Protein AF-0000000074210224 (afdb_homodimer)

Sequence (306 aa):
MTVRSVVVGVDHKNPELARRAASLVQSLGGSLIELVCVWVDEAAVSDSRGFTVS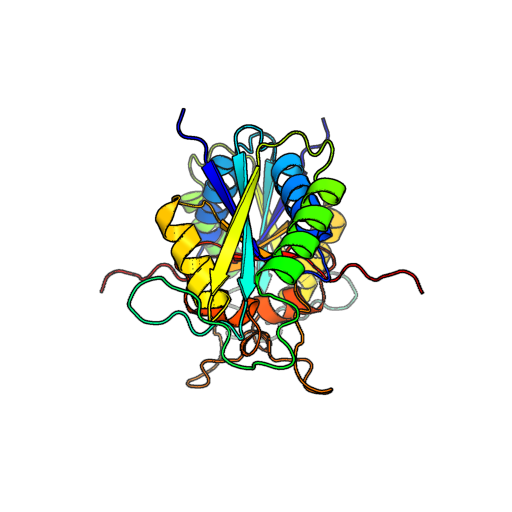VDPDIAVSSDAYGADVLAGLNRAMADVGLPWCARRGAGDPAAELGRVADEVGAAMIVVGAHRSGLRGWTTNLVSGTVAGRLIHNQSRPVVVLPETTSAPMTVRSVVVGVDHKNPELARRAASLVQSLGGSLIELVCVWVDEAAVSDSRGFTVSVDPDIAVSSDAYGADVLAGLNRAMADVGLPWCARRGAGDPAAELGRVADEVGAAMIVVGAHRSGLRGWTTNLVSGTVAGRLIHNQSRPVVVLPETTSAP

Solvent-accessible surface area (backbone atoms only — not comparable to full-atom values): 16763 Å² total; per-residue (Å²): 127,86,66,36,25,35,29,28,58,37,51,76,88,38,31,55,50,56,37,52,52,50,50,51,43,42,70,45,50,25,73,63,43,33,38,40,35,35,32,51,40,58,70,19,48,50,46,95,84,74,52,65,52,70,69,62,72,84,72,45,69,39,78,59,54,55,46,49,51,33,50,52,41,35,56,62,46,47,58,81,69,82,53,57,67,51,78,43,82,40,48,28,55,54,44,60,40,53,50,50,53,28,62,74,63,58,32,68,31,39,36,32,57,60,62,75,59,80,78,86,88,72,82,87,52,47,39,26,82,26,56,56,27,43,34,54,73,69,38,87,44,34,31,32,35,33,37,70,78,77,71,74,128,128,86,66,36,26,36,29,28,58,37,48,76,87,38,31,57,49,55,37,52,52,50,50,53,43,42,68,46,47,26,73,65,41,33,38,40,34,34,32,50,40,58,72,18,48,52,46,94,83,74,54,65,52,70,69,61,73,84,71,45,70,38,77,59,53,55,47,49,52,33,49,51,42,36,54,59,44,47,60,81,68,83,53,56,66,51,80,43,82,40,48,26,54,53,41,61,39,53,50,50,52,28,61,74,63,57,31,69,31,39,37,33,55,62,63,76,58,80,76,86,90,75,84,85,52,48,38,26,84,26,55,56,26,44,35,54,73,69,37,88,44,33,32,31,35,32,38,69,76,77,69,75,130

pLDDT: mean 78.11, std 21.35, range [31.64, 97.94]

Organism: NCBI:txid88382

Structure (mmCIF, N/CA/C/O backbone):
data_AF-0000000074210224-model_v1
#
loop_
_entity.id
_entity.type
_entity.pdbx_description
1 polymer 'Nucleotide-binding universal stress UspA family protein'
#
loop_
_atom_site.group_PDB
_atom_site.id
_atom_site.type_symbol
_atom_site.label_atom_id
_atom_site.label_alt_id
_atom_site.label_comp_id
_atom_site.label_asym_id
_atom_site.label_entity_id
_atom_site.label_seq_id
_atom_site.pdbx_PDB_ins_code
_atom_site.Cartn_x
_atom_site.Cartn_y
_atom_site.Cartn_z
_atom_site.occupancy
_atom_site.B_iso_or_equiv
_atom_site.auth_seq_id
_atom_site.auth_comp_id
_atom_site.auth_asym_id
_atom_site.auth_atom_id
_atom_site.pdbx_PDB_model_num
ATOM 1 N N . MET A 1 1 ? -5.926 -18.328 16.141 1 46.06 1 MET A N 1
ATOM 2 C CA . MET A 1 1 ? -5.727 -16.938 15.766 1 46.06 1 MET A CA 1
ATOM 3 C C . MET A 1 1 ? -5.727 -16.766 14.25 1 46.06 1 MET A C 1
ATOM 5 O O . MET A 1 1 ? -5.168 -17.594 13.531 1 46.06 1 MET A O 1
ATOM 9 N N . THR A 1 2 ? -6.777 -16.188 13.75 1 59.16 2 THR A N 1
ATOM 10 C CA . THR A 1 2 ? -6.945 -16.203 12.297 1 59.16 2 THR A CA 1
ATOM 11 C C . THR A 1 2 ? -5.785 -15.492 11.609 1 59.16 2 THR A C 1
ATOM 13 O O . THR A 1 2 ? -5.43 -14.375 11.977 1 59.16 2 THR A O 1
ATOM 16 N N . VAL A 1 3 ? -4.895 -16.266 10.961 1 70.62 3 VAL A N 1
ATOM 17 C CA . VAL A 1 3 ? -3.756 -15.734 10.219 1 70.62 3 VAL A CA 1
ATOM 18 C C . VAL A 1 3 ? -4.246 -14.758 9.156 1 70.62 3 VAL A C 1
ATOM 20 O O . VAL A 1 3 ? -5.191 -15.047 8.422 1 70.62 3 VAL A O 1
ATOM 23 N N . ARG A 1 4 ? -3.725 -13.547 9.258 1 90.31 4 ARG A N 1
ATOM 24 C CA . ARG A 1 4 ? -4.035 -12.562 8.227 1 90.31 4 ARG A CA 1
ATOM 25 C C . ARG A 1 4 ? -3.217 -12.805 6.965 1 90.31 4 ARG A C 1
ATOM 27 O O . ARG A 1 4 ? -2.102 -13.328 7.035 1 90.31 4 ARG A O 1
ATOM 34 N N . SER A 1 5 ? -3.863 -12.578 5.863 1 96.5 5 SER A N 1
ATOM 35 C CA . SER A 1 5 ? -3.195 -12.859 4.598 1 96.5 5 SER A CA 1
ATOM 36 C C . SER A 1 5 ? -2.881 -11.578 3.84 1 96.5 5 SER A C 1
ATOM 38 O O . SER A 1 5 ? -3.602 -10.586 3.963 1 96.5 5 SER A O 1
ATOM 40 N N . VAL A 1 6 ? -1.827 -11.648 3.133 1 97.75 6 VAL A N 1
ATOM 41 C CA . VAL A 1 6 ? -1.435 -10.625 2.168 1 97.75 6 VAL A CA 1
ATOM 42 C C . VAL A 1 6 ? -1.285 -11.25 0.784 1 97.75 6 VAL A C 1
ATOM 44 O O . VAL A 1 6 ? -0.585 -12.258 0.622 1 97.75 6 VAL A O 1
ATOM 47 N N . VAL A 1 7 ? -1.977 -10.688 -0.186 1 97.88 7 VAL A N 1
ATOM 48 C CA . VAL A 1 7 ? -1.872 -11.195 -1.551 1 97.88 7 VAL A CA 1
ATOM 49 C C . VAL A 1 7 ? -0.799 -10.414 -2.309 1 97.88 7 VAL A C 1
ATOM 51 O O . VAL A 1 7 ? -0.777 -9.18 -2.277 1 97.88 7 VAL A O 1
ATOM 54 N N . VAL A 1 8 ? 0.077 -11.148 -2.99 1 97.56 8 VAL A N 1
ATOM 55 C CA . VAL A 1 8 ? 1.176 -10.547 -3.738 1 97.56 8 VAL A CA 1
ATOM 56 C C . VAL A 1 8 ? 1.109 -10.984 -5.199 1 97.56 8 VAL A C 1
ATOM 58 O O . VAL A 1 8 ? 1.115 -12.188 -5.492 1 97.56 8 VAL A O 1
ATOM 61 N N . GLY A 1 9 ? 0.966 -9.977 -6.086 1 95.31 9 GLY A N 1
ATOM 62 C CA . GLY A 1 9 ? 1.101 -10.273 -7.504 1 95.31 9 GLY A CA 1
ATOM 63 C C . GLY A 1 9 ? 2.539 -10.492 -7.934 1 95.31 9 GLY A C 1
ATOM 64 O O . GLY A 1 9 ? 3.371 -9.586 -7.805 1 95.31 9 GLY A O 1
ATOM 65 N N . VAL A 1 10 ? 2.801 -11.688 -8.477 1 92 10 VAL A N 1
ATOM 66 C CA . VAL A 1 10 ? 4.164 -11.992 -8.906 1 92 10 VAL A CA 1
ATOM 67 C C . VAL A 1 10 ? 4.16 -12.453 -10.359 1 92 10 VAL A C 1
ATOM 69 O O . VAL A 1 10 ? 3.117 -12.828 -10.898 1 92 10 VAL A O 1
ATOM 72 N N . ASP A 1 11 ? 5.301 -12.195 -11.047 1 77.44 11 ASP A N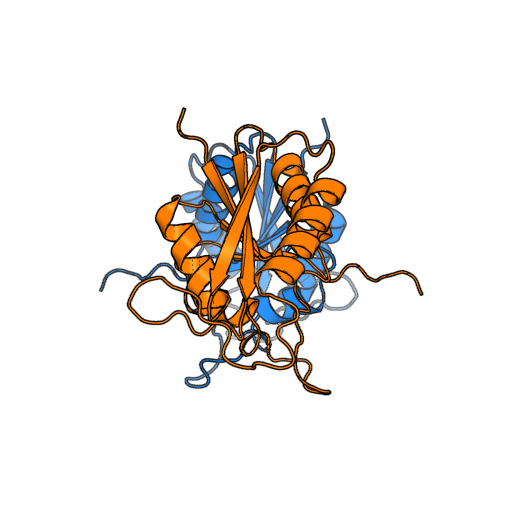 1
ATOM 73 C CA . ASP A 1 11 ? 5.496 -12.742 -12.383 1 77.44 11 ASP A CA 1
ATOM 74 C C . ASP A 1 11 ? 6.844 -13.453 -12.5 1 77.44 11 ASP A C 1
ATOM 76 O O . ASP A 1 11 ? 7.566 -13.578 -11.508 1 77.44 11 ASP A O 1
ATOM 80 N N . HIS A 1 12 ? 7.055 -14.102 -13.617 1 74 12 HIS A N 1
ATOM 81 C CA . HIS A 1 12 ? 8.273 -14.875 -13.82 1 74 12 HIS A CA 1
ATOM 82 C C . HIS A 1 12 ? 9.508 -13.984 -13.773 1 74 12 HIS A C 1
ATOM 84 O O . HIS A 1 12 ? 10.602 -14.453 -13.445 1 74 12 HIS A O 1
ATOM 90 N N . LYS A 1 13 ? 9.266 -12.742 -14.023 1 74.88 13 LYS A N 1
ATOM 91 C CA . LYS A 1 13 ? 10.422 -11.859 -14.156 1 74.88 13 LYS A CA 1
ATOM 92 C C . LYS A 1 13 ? 10.812 -11.258 -12.812 1 74.88 13 LYS A C 1
ATOM 94 O O . LYS A 1 13 ? 11.945 -10.82 -12.625 1 74.88 13 LYS A O 1
ATOM 99 N N . ASN A 1 14 ? 9.914 -11.359 -11.852 1 78.88 14 ASN A N 1
ATOM 100 C CA . ASN A 1 14 ? 10.195 -10.641 -10.617 1 78.88 14 ASN A CA 1
ATOM 101 C C . ASN A 1 14 ? 9.773 -11.445 -9.391 1 78.88 14 ASN A C 1
ATOM 103 O O . ASN A 1 14 ? 8.984 -10.969 -8.57 1 78.88 14 ASN A O 1
ATOM 107 N N . PRO A 1 15 ? 10.406 -12.562 -9.242 1 80.62 15 PRO A N 1
ATOM 108 C CA . PRO A 1 15 ? 10.062 -13.344 -8.047 1 80.62 15 PRO A CA 1
ATOM 109 C C . PRO A 1 15 ? 10.453 -12.625 -6.758 1 80.62 15 PRO A C 1
ATOM 111 O O . PRO A 1 15 ? 9.906 -12.938 -5.691 1 80.62 15 PRO A O 1
ATOM 114 N N . GLU A 1 16 ? 11.336 -11.648 -6.84 1 89.75 16 GLU A N 1
ATOM 115 C CA . GLU A 1 16 ? 11.82 -10.938 -5.664 1 89.75 16 GLU A CA 1
ATOM 116 C C . GLU A 1 16 ? 10.734 -10.039 -5.074 1 89.75 16 GLU A C 1
ATOM 118 O O . GLU A 1 16 ? 10.852 -9.594 -3.932 1 89.75 16 GLU A O 1
ATOM 123 N N . LEU A 1 17 ? 9.703 -9.812 -5.816 1 91.69 17 LEU A N 1
ATOM 124 C CA . LEU A 1 17 ? 8.609 -8.992 -5.32 1 91.69 17 LEU A CA 1
ATOM 125 C C . LEU A 1 17 ? 7.984 -9.617 -4.074 1 91.69 17 LEU A C 1
ATOM 127 O O . LEU A 1 17 ? 7.605 -8.906 -3.143 1 91.69 17 LEU A O 1
ATOM 131 N N . ALA A 1 18 ? 7.875 -10.891 -4.07 1 95.31 18 ALA A N 1
ATOM 132 C CA . ALA A 1 18 ? 7.332 -11.594 -2.91 1 95.31 18 ALA A CA 1
ATOM 133 C C . ALA A 1 18 ? 8.203 -11.367 -1.677 1 95.31 18 ALA A C 1
ATOM 135 O O . ALA A 1 18 ? 7.688 -11.141 -0.581 1 95.31 18 ALA A O 1
ATOM 136 N N . ARG A 1 19 ? 9.492 -11.453 -1.883 1 95.62 19 ARG A N 1
ATOM 137 C CA . ARG A 1 19 ? 10.406 -11.227 -0.769 1 95.62 19 ARG A CA 1
ATOM 138 C C . ARG A 1 19 ? 10.297 -9.797 -0.253 1 95.62 19 ARG A C 1
ATOM 140 O O . ARG A 1 19 ? 10.312 -9.562 0.958 1 95.62 19 ARG A O 1
ATOM 147 N N . ARG A 1 20 ? 10.266 -8.867 -1.144 1 95.44 20 ARG A N 1
ATOM 148 C CA . ARG A 1 20 ? 10.125 -7.465 -0.753 1 95.44 20 ARG A CA 1
ATOM 149 C C . ARG A 1 20 ? 8.82 -7.234 -0.001 1 95.44 20 ARG A C 1
ATOM 151 O O . ARG A 1 20 ? 8.773 -6.453 0.952 1 95.44 20 ARG A O 1
ATOM 158 N N . ALA A 1 21 ? 7.754 -7.867 -0.485 1 96.69 21 ALA A N 1
ATOM 159 C CA . ALA A 1 21 ? 6.484 -7.789 0.232 1 96.69 21 ALA A CA 1
ATOM 160 C C . ALA A 1 21 ? 6.617 -8.344 1.646 1 96.69 21 ALA A C 1
ATOM 162 O O . ALA A 1 21 ? 6.113 -7.75 2.604 1 96.69 21 ALA A O 1
ATOM 163 N N . ALA A 1 22 ? 7.285 -9.445 1.801 1 96.38 22 ALA A N 1
ATOM 164 C CA . ALA A 1 22 ? 7.523 -10.039 3.113 1 96.38 22 ALA A CA 1
ATOM 165 C C . ALA A 1 22 ? 8.32 -9.094 4.008 1 96.38 22 ALA A C 1
ATOM 167 O O . ALA A 1 22 ? 7.988 -8.922 5.184 1 96.38 22 ALA A O 1
ATOM 168 N N . SER A 1 23 ? 9.359 -8.523 3.418 1 95.19 23 SER A N 1
ATOM 169 C CA . SER A 1 23 ? 10.188 -7.582 4.164 1 95.19 23 SER A CA 1
ATOM 170 C C . SER A 1 23 ? 9.359 -6.395 4.656 1 95.19 23 SER A C 1
ATOM 172 O O . SER A 1 23 ? 9.555 -5.918 5.777 1 95.19 23 SER A O 1
ATOM 174 N N . LEU A 1 24 ? 8.484 -5.957 3.791 1 95.25 24 LEU A N 1
ATOM 175 C CA . LEU A 1 24 ? 7.605 -4.855 4.18 1 95.25 24 LEU A CA 1
ATOM 176 C C . LEU A 1 24 ? 6.73 -5.25 5.363 1 95.25 24 LEU A C 1
ATOM 178 O O . LEU A 1 24 ? 6.652 -4.52 6.355 1 95.25 24 LEU A O 1
ATOM 182 N N . VAL A 1 25 ? 6.07 -6.383 5.293 1 94.88 25 VAL A N 1
ATOM 183 C CA . VAL A 1 25 ? 5.203 -6.887 6.355 1 94.88 25 VAL A CA 1
ATOM 184 C C . VAL A 1 25 ? 5.996 -7.02 7.652 1 94.88 25 VAL A C 1
ATOM 186 O O . VAL A 1 25 ? 5.539 -6.59 8.711 1 94.88 25 VAL A O 1
ATOM 189 N N . GLN A 1 26 ? 7.152 -7.508 7.586 1 93.62 26 GLN A N 1
ATOM 190 C CA . GLN A 1 26 ? 7.992 -7.703 8.766 1 93.62 26 GLN A CA 1
ATOM 191 C C . GLN A 1 26 ? 8.445 -6.367 9.344 1 93.62 26 GLN A C 1
ATOM 193 O O . GLN A 1 26 ? 8.539 -6.215 10.562 1 93.62 26 GLN A O 1
ATOM 198 N N . SER A 1 27 ? 8.789 -5.414 8.469 1 92.56 27 SER A N 1
ATOM 199 C CA . SER A 1 27 ? 9.219 -4.098 8.938 1 92.56 27 SER A CA 1
ATOM 200 C C . SER A 1 27 ? 8.109 -3.404 9.727 1 92.56 27 SER A C 1
ATOM 202 O O . SER A 1 27 ? 8.383 -2.512 10.531 1 92.56 27 SER A O 1
ATOM 204 N N . LEU A 1 28 ? 6.875 -3.855 9.5 1 91.81 28 LEU A N 1
ATOM 205 C CA . LEU A 1 28 ? 5.734 -3.289 10.211 1 91.81 28 LEU A CA 1
ATOM 206 C C . LEU A 1 28 ? 5.414 -4.105 11.461 1 91.81 28 LEU A C 1
ATOM 208 O O . LEU A 1 28 ? 4.43 -3.826 12.148 1 91.81 28 LEU A O 1
ATOM 212 N N . GLY A 1 29 ? 6.164 -5.148 11.688 1 87.62 29 GLY A N 1
ATOM 213 C CA . GLY A 1 29 ? 6.008 -5.965 12.875 1 87.62 29 GLY A CA 1
ATOM 214 C C . GLY A 1 29 ? 5.137 -7.184 12.656 1 87.62 29 GLY A C 1
ATOM 215 O O . GLY A 1 29 ? 4.785 -7.887 13.609 1 87.62 29 GLY A O 1
ATOM 216 N N . GLY A 1 30 ? 4.77 -7.375 11.43 1 88.06 30 GLY A N 1
ATOM 217 C CA . GLY A 1 30 ? 3.945 -8.539 11.133 1 88.06 30 GLY A CA 1
ATOM 218 C C . GLY A 1 30 ? 4.695 -9.852 11.266 1 88.06 30 GLY A C 1
ATOM 219 O O . GLY A 1 30 ? 5.801 -10 10.734 1 88.06 30 GLY A O 1
ATOM 220 N N . SER A 1 31 ? 4.113 -10.789 12.086 1 84.88 31 SER A N 1
ATOM 221 C CA . SER A 1 31 ? 4.746 -12.094 12.242 1 84.88 31 SER A CA 1
ATOM 222 C C . SER A 1 31 ? 3.742 -13.227 12.039 1 84.88 31 SER A C 1
ATOM 224 O O . SER A 1 31 ? 4.129 -14.375 11.836 1 84.88 31 SER A O 1
ATOM 226 N N . LEU A 1 32 ? 2.535 -12.93 12.07 1 88.81 32 LEU A N 1
ATOM 227 C CA . LEU A 1 32 ? 1.487 -13.93 11.875 1 88.81 32 LEU A CA 1
ATOM 228 C C . LEU A 1 32 ? 0.713 -13.656 10.594 1 88.81 32 LEU A C 1
ATOM 230 O O . LEU A 1 32 ? -0.519 -13.617 10.602 1 88.81 32 LEU A O 1
ATOM 234 N N . ILE A 1 33 ? 1.483 -13.453 9.57 1 94.12 33 ILE A N 1
ATOM 235 C CA . ILE A 1 33 ? 0.916 -13.125 8.266 1 94.12 33 ILE A CA 1
ATOM 236 C C . ILE A 1 33 ? 1.339 -14.172 7.238 1 94.12 33 ILE A C 1
ATOM 238 O O . ILE A 1 33 ? 2.498 -14.586 7.207 1 94.12 33 ILE A O 1
ATOM 242 N N . GLU A 1 34 ? 0.413 -14.609 6.473 1 96.81 34 GLU A N 1
ATOM 243 C CA . GLU A 1 34 ? 0.714 -15.484 5.344 1 96.81 34 GLU A CA 1
ATOM 244 C C . GLU A 1 34 ? 0.706 -14.711 4.027 1 96.81 34 GLU A C 1
ATOM 246 O O . GLU A 1 34 ? -0.233 -13.969 3.748 1 96.81 34 GLU A O 1
ATOM 251 N N . LEU A 1 35 ? 1.744 -14.922 3.234 1 97.38 35 LEU A N 1
ATOM 252 C CA . LEU A 1 35 ? 1.776 -14.336 1.896 1 97.38 35 LEU A CA 1
ATOM 253 C C . LEU A 1 35 ? 1.193 -15.297 0.87 1 97.38 35 LEU A C 1
ATOM 255 O O . LEU A 1 35 ? 1.588 -16.469 0.813 1 97.38 35 LEU A O 1
ATOM 259 N N . VAL A 1 36 ? 0.208 -14.852 0.135 1 97.62 36 VAL A N 1
ATOM 260 C CA . VAL A 1 36 ? -0.338 -15.594 -0.997 1 97.62 36 VAL A CA 1
ATOM 261 C C . VAL A 1 36 ? 0.177 -14.992 -2.305 1 97.62 36 VAL A C 1
ATOM 263 O O . VAL A 1 36 ? -0.297 -13.945 -2.742 1 97.62 36 VAL A O 1
ATOM 266 N N . CYS A 1 37 ? 1.136 -15.664 -2.881 1 96.88 37 CYS A N 1
ATOM 267 C CA . CYS A 1 37 ? 1.748 -15.203 -4.121 1 96.88 37 CYS A CA 1
ATOM 268 C C . CYS A 1 37 ? 0.97 -15.695 -5.332 1 96.88 37 CYS A C 1
ATOM 270 O O . CYS A 1 37 ? 0.84 -16.906 -5.543 1 96.88 37 CYS A O 1
ATOM 272 N N . VAL A 1 38 ? 0.504 -14.734 -6.133 1 95 38 VAL A N 1
ATOM 273 C CA . VAL A 1 38 ? -0.352 -15.086 -7.262 1 95 38 VAL A CA 1
ATOM 274 C C . VAL A 1 38 ? 0.34 -14.711 -8.57 1 95 38 VAL A C 1
ATOM 276 O O . VAL A 1 38 ? 0.799 -13.578 -8.734 1 95 38 VAL A O 1
ATOM 279 N N . TRP A 1 39 ? 0.523 -15.617 -9.414 1 90.38 39 TRP A N 1
ATOM 280 C CA . TRP A 1 39 ? 0.909 -15.328 -10.789 1 90.38 39 TRP A CA 1
ATOM 281 C C . TRP A 1 39 ? -0.206 -15.711 -11.758 1 90.38 39 TRP A C 1
ATOM 283 O O . TRP A 1 39 ? -0.911 -16.703 -11.547 1 90.38 39 TRP A O 1
ATOM 293 N N . VAL A 1 40 ? -0.388 -14.844 -12.688 1 84.06 40 VAL A N 1
ATOM 294 C CA . VAL A 1 40 ? -1.531 -14.992 -13.586 1 84.06 40 VAL A CA 1
ATOM 295 C C . VAL A 1 40 ? -1.044 -15.234 -15.008 1 84.06 40 VAL A C 1
ATOM 297 O O . VAL A 1 40 ? -0.21 -14.492 -15.523 1 84.06 40 VAL A O 1
ATOM 300 N N . ASP A 1 41 ? -1.487 -16.344 -15.586 1 77.69 41 ASP A N 1
ATOM 301 C CA . ASP A 1 41 ? -1.294 -16.625 -17 1 77.69 41 ASP A CA 1
ATOM 302 C C . ASP A 1 41 ? -2.332 -15.898 -17.859 1 77.69 41 ASP A C 1
ATOM 304 O O . ASP A 1 41 ? -3.49 -16.312 -17.922 1 77.69 41 ASP A O 1
ATOM 308 N N . GLU A 1 42 ? -1.905 -14.82 -18.453 1 71 42 GLU A N 1
ATOM 309 C CA . GLU A 1 42 ? -2.844 -13.977 -19.188 1 71 42 GLU A CA 1
ATOM 310 C C . GLU A 1 42 ? -3.365 -14.688 -20.438 1 71 42 GLU A C 1
ATOM 312 O O . GLU A 1 42 ? -4.445 -14.359 -20.938 1 71 42 GLU A O 1
ATOM 317 N N . ALA A 1 43 ? -2.57 -15.516 -21.047 1 64.56 43 ALA A N 1
ATOM 318 C CA . ALA A 1 43 ? -2.967 -16.25 -22.25 1 64.56 43 ALA A CA 1
ATOM 319 C C . ALA A 1 43 ? -3.955 -17.359 -21.906 1 64.56 43 ALA A C 1
ATOM 321 O O . ALA A 1 43 ? -4.684 -17.844 -22.781 1 64.56 43 ALA A O 1
ATOM 322 N N . ALA A 1 44 ? -3.926 -17.844 -20.766 1 58.28 44 ALA A N 1
ATOM 323 C CA . ALA A 1 44 ? -4.785 -18.969 -20.391 1 58.28 44 ALA A CA 1
ATOM 324 C C . ALA A 1 44 ? -6.207 -18.484 -20.109 1 58.28 44 ALA A C 1
ATOM 326 O O . ALA A 1 44 ? -6.422 -17.562 -19.312 1 58.28 44 ALA A O 1
ATOM 327 N N . VAL A 1 45 ? -7.043 -18.312 -21.219 1 49.62 45 VAL A N 1
ATOM 328 C CA . VAL A 1 45 ? -8.445 -17.938 -21.062 1 49.62 45 VAL A CA 1
ATOM 329 C C . VAL A 1 45 ? -9.141 -18.906 -20.125 1 49.62 45 VAL A C 1
ATOM 331 O O . VAL A 1 45 ? -9.047 -20.125 -20.312 1 49.62 45 VAL A O 1
ATOM 334 N N . SER A 1 46 ? -9.266 -18.578 -18.938 1 47.06 46 SER A N 1
ATOM 335 C CA . SER A 1 46 ? -10.055 -19.422 -18.031 1 47.06 46 SER A CA 1
ATOM 336 C C . SER A 1 46 ? -11.422 -19.734 -18.625 1 47.06 46 SER A C 1
ATOM 338 O O . SER A 1 46 ? -12.156 -18.812 -19.016 1 47.06 46 SER A O 1
ATOM 340 N N . ASP A 1 47 ? -11.664 -20.828 -19.375 1 40.62 47 ASP A N 1
ATOM 341 C CA . ASP A 1 47 ? -13.047 -21.203 -19.656 1 40.62 47 ASP A CA 1
ATOM 342 C C . ASP A 1 47 ? -13.906 -21.156 -18.391 1 40.62 47 ASP A C 1
ATOM 344 O O . ASP A 1 47 ? -13.383 -21.203 -17.281 1 40.62 47 ASP A O 1
ATOM 348 N N . SER A 1 48 ? -15.188 -20.797 -18.547 1 42.44 48 SER A N 1
ATOM 349 C CA . SER A 1 48 ? -16.172 -20.766 -17.469 1 42.44 48 SER A CA 1
ATOM 350 C C . SER A 1 48 ? -15.945 -21.875 -16.453 1 42.44 48 SER A C 1
ATOM 352 O O . SER A 1 48 ? -16.531 -21.875 -15.375 1 42.44 48 SER A O 1
ATOM 354 N N . ARG A 1 49 ? -15.602 -23.141 -16.891 1 44.16 49 ARG A N 1
ATOM 355 C CA . ARG A 1 49 ? -15.695 -24.359 -16.078 1 44.16 49 ARG A CA 1
ATOM 356 C C . ARG A 1 49 ? -14.398 -24.594 -15.312 1 44.16 49 ARG A C 1
ATOM 358 O O . ARG A 1 49 ? -14.188 -25.672 -14.75 1 44.16 49 ARG A O 1
ATOM 365 N N . GLY A 1 50 ? -13.523 -23.656 -15.016 1 40.12 50 GLY A N 1
ATOM 366 C CA . GLY A 1 50 ? -12.352 -23.797 -14.156 1 40.12 50 GLY A CA 1
ATOM 367 C C . GLY A 1 50 ? -11.109 -24.234 -14.906 1 40.12 50 GLY A C 1
ATOM 368 O O . GLY A 1 50 ? -10.07 -24.484 -14.289 1 40.12 50 GLY A O 1
ATOM 369 N N . PHE A 1 51 ? -11.18 -24.859 -16.156 1 36.16 51 PHE A N 1
ATOM 370 C CA . PHE A 1 51 ? -10.008 -25.438 -16.781 1 36.16 51 PHE A CA 1
ATOM 371 C C . PHE A 1 51 ? -9.281 -24.406 -17.641 1 36.16 51 PHE A C 1
ATOM 373 O O . PHE A 1 51 ? -9.922 -23.656 -18.375 1 36.16 51 PHE A O 1
ATOM 380 N N . THR A 1 52 ? -8.109 -23.922 -17.25 1 42.91 52 THR A N 1
ATOM 381 C CA . THR A 1 52 ? -7.207 -23.062 -18.016 1 42.91 52 THR A CA 1
ATOM 382 C C . THR A 1 52 ? -6.73 -23.766 -19.281 1 42.91 52 THR A C 1
ATOM 384 O O . THR A 1 52 ? -6.164 -24.859 -19.219 1 42.91 52 THR A O 1
ATOM 387 N N . VAL A 1 53 ? -7.406 -23.75 -20.453 1 38.5 53 VAL A N 1
ATOM 388 C CA . VAL A 1 53 ? -6.891 -24.266 -21.703 1 38.5 53 VAL A CA 1
ATOM 389 C C . VAL A 1 53 ? -6.008 -23.219 -22.375 1 38.5 53 VAL A C 1
ATOM 391 O O . VAL A 1 53 ? -6.43 -22.078 -22.562 1 38.5 53 VAL A O 1
ATOM 394 N N . SER A 1 54 ? -4.648 -23.297 -22.344 1 42.97 54 SER A N 1
ATOM 395 C CA . SER A 1 54 ? -3.732 -22.5 -23.156 1 42.97 54 SER A CA 1
ATOM 396 C C . SER A 1 54 ? -4.094 -22.562 -24.625 1 42.97 54 SER A C 1
ATOM 398 O O . SER A 1 54 ? -4.273 -23.656 -25.188 1 42.97 54 SER A O 1
ATOM 400 N N . VAL A 1 55 ? -4.652 -21.609 -25.266 1 41.09 55 VAL A N 1
ATOM 401 C CA . VAL A 1 55 ? -5.066 -21.609 -26.672 1 41.09 55 VAL A CA 1
ATOM 402 C C . VAL A 1 55 ? -3.848 -21.812 -27.562 1 41.09 55 VAL A C 1
ATOM 404 O O . VAL A 1 55 ? -3.986 -22.172 -28.734 1 41.09 55 VAL A O 1
ATOM 407 N N . ASP A 1 56 ? -2.75 -20.906 -27.531 1 40.25 56 ASP A N 1
ATOM 408 C CA . ASP A 1 56 ? -1.82 -21 -28.656 1 40.25 56 ASP A CA 1
ATOM 409 C C . ASP A 1 56 ? -0.978 -22.281 -28.547 1 40.25 56 ASP A C 1
ATOM 411 O O . ASP A 1 56 ? -0.28 -22.484 -27.562 1 40.25 56 ASP A O 1
ATOM 415 N N . PRO A 1 57 ? -1.075 -23.172 -29.469 1 41.28 57 PRO A N 1
ATOM 416 C CA . PRO A 1 57 ? -0.369 -24.453 -29.547 1 41.28 57 PRO A CA 1
ATOM 417 C C . PRO A 1 57 ? 1.147 -24.297 -29.453 1 41.28 57 PRO A C 1
ATOM 419 O O . PRO A 1 57 ? 1.834 -25.188 -28.938 1 41.28 57 PRO A O 1
ATOM 422 N N . ASP A 1 58 ? 1.797 -23.5 -30.375 1 42.47 58 ASP A N 1
ATOM 423 C CA . ASP A 1 58 ? 3.25 -23.438 -30.484 1 42.47 58 ASP A CA 1
ATOM 424 C C . ASP A 1 58 ? 3.877 -22.859 -29.219 1 42.47 58 ASP A C 1
ATOM 426 O O . ASP A 1 58 ? 5.07 -23.047 -28.969 1 42.47 58 ASP A O 1
ATOM 430 N N . ILE A 1 59 ? 3.479 -21.859 -28.734 1 41.94 59 ILE A N 1
ATOM 431 C CA . ILE A 1 59 ? 3.965 -21.312 -27.469 1 41.94 59 ILE A CA 1
ATOM 432 C C . ILE A 1 59 ? 3.49 -22.188 -26.312 1 41.94 59 ILE A C 1
ATOM 434 O O . ILE A 1 59 ? 2.693 -21.75 -25.484 1 41.94 59 ILE A O 1
ATOM 438 N N . ALA A 1 60 ? 3.137 -23.344 -26.688 1 41.41 60 ALA A N 1
ATOM 439 C CA . ALA A 1 60 ? 2.934 -24.391 -25.688 1 41.41 60 ALA A CA 1
ATOM 440 C C . ALA A 1 60 ? 4.125 -24.484 -24.734 1 41.41 60 ALA A C 1
ATOM 442 O O . ALA A 1 60 ? 4.805 -25.516 -24.688 1 41.41 60 ALA A O 1
ATOM 443 N N . VAL A 1 61 ? 5.207 -23.75 -24.922 1 45.69 61 VAL A N 1
ATOM 444 C CA . VAL A 1 61 ? 5.895 -23.859 -23.641 1 45.69 61 VAL A CA 1
ATOM 445 C C . VAL A 1 61 ? 4.875 -23.906 -22.5 1 45.69 61 VAL A C 1
ATOM 447 O O . VAL A 1 61 ? 4.113 -22.953 -22.297 1 45.69 61 VAL A O 1
ATOM 450 N N . SER A 1 62 ? 4.383 -25.078 -22.109 1 50.34 62 SER A N 1
ATOM 451 C CA . SER A 1 62 ? 3.266 -25.562 -21.297 1 50.34 62 SER A CA 1
ATOM 452 C C . SER A 1 62 ? 3.084 -24.719 -20.047 1 50.34 62 SER A C 1
ATOM 454 O O . SER A 1 62 ? 4.051 -24.172 -19.516 1 50.34 62 SER A O 1
ATOM 456 N N . SER A 1 63 ? 1.818 -24 -19.953 1 59.84 63 SER A N 1
ATOM 457 C CA . SER A 1 63 ? 1.305 -23.406 -18.734 1 59.84 63 SER A CA 1
ATOM 458 C C . SER A 1 63 ? 1.97 -24 -17.5 1 59.84 63 SER A C 1
ATOM 460 O O . SER A 1 63 ? 2.322 -23.281 -16.562 1 59.84 63 SER A O 1
ATOM 462 N N . ASP A 1 64 ? 2.432 -25.25 -17.875 1 68.31 64 ASP A N 1
ATOM 463 C CA . ASP A 1 64 ? 2.994 -25.969 -16.734 1 68.31 64 ASP A CA 1
ATOM 464 C C . ASP A 1 64 ? 4.465 -25.594 -16.531 1 68.31 64 ASP A C 1
ATOM 466 O O . ASP A 1 64 ? 4.918 -25.438 -15.391 1 68.31 64 ASP A O 1
ATOM 470 N N . ALA A 1 65 ? 5.188 -25.469 -17.75 1 74.75 65 ALA A N 1
ATOM 471 C CA . ALA A 1 65 ? 6.598 -25.125 -17.609 1 74.75 65 ALA A CA 1
ATOM 472 C C . ALA A 1 65 ? 6.762 -23.719 -17.062 1 74.75 65 ALA A C 1
ATOM 474 O O . ALA A 1 65 ? 7.621 -23.469 -16.203 1 74.75 65 ALA A O 1
ATOM 475 N N . TYR A 1 66 ? 5.996 -22.891 -17.609 1 75.5 66 TYR A N 1
ATOM 476 C CA . TYR A 1 66 ? 6.012 -21.516 -17.109 1 75.5 66 TYR A CA 1
ATOM 477 C C . TYR A 1 66 ? 5.707 -21.484 -15.617 1 75.5 66 TYR A C 1
ATOM 479 O O . TYR A 1 66 ? 6.41 -20.812 -14.852 1 75.5 66 TYR A O 1
ATOM 487 N N . GLY A 1 67 ? 4.746 -22.188 -15.258 1 79.81 67 GLY A N 1
ATOM 488 C CA . GLY A 1 67 ? 4.387 -22.266 -13.852 1 79.81 67 GLY A CA 1
ATOM 489 C C . GLY A 1 67 ? 5.496 -22.812 -12.977 1 79.81 67 GLY A C 1
ATOM 490 O O . GLY A 1 67 ? 5.742 -22.328 -11.875 1 79.81 67 GLY A O 1
ATOM 491 N N . ALA A 1 68 ? 6.129 -23.812 -13.586 1 83.88 68 ALA A N 1
ATOM 492 C CA . ALA A 1 68 ? 7.238 -24.422 -12.844 1 83.88 68 ALA A CA 1
ATOM 493 C C . ALA A 1 68 ? 8.375 -23.422 -12.656 1 83.88 68 ALA A C 1
ATOM 495 O O . ALA A 1 68 ? 9.008 -23.391 -11.602 1 83.88 68 ALA A O 1
ATOM 496 N N . ASP A 1 69 ? 8.648 -22.688 -13.68 1 85.31 69 ASP A N 1
ATOM 497 C CA . ASP A 1 69 ? 9.703 -21.688 -13.602 1 85.31 69 ASP A CA 1
ATOM 498 C C . ASP A 1 69 ? 9.367 -20.609 -12.562 1 85.31 69 ASP A C 1
ATOM 500 O O . ASP A 1 69 ? 10.234 -20.203 -11.789 1 85.31 69 ASP A O 1
ATOM 504 N N . VAL A 1 70 ? 8.125 -20.141 -12.57 1 85 70 VAL A N 1
ATOM 505 C CA . VAL A 1 70 ? 7.703 -19.141 -11.602 1 85 70 VAL A CA 1
ATOM 506 C C . VAL A 1 70 ? 7.828 -19.703 -10.188 1 85 70 VAL A C 1
ATOM 508 O O . VAL A 1 70 ? 8.359 -19.047 -9.289 1 85 70 VAL A O 1
ATOM 511 N N . LEU A 1 71 ? 7.422 -20.891 -10.039 1 89.75 71 LEU A N 1
ATOM 512 C CA . LEU A 1 71 ? 7.461 -21.516 -8.727 1 89.75 71 LEU A CA 1
ATOM 513 C C . LEU A 1 71 ? 8.898 -21.703 -8.25 1 89.75 71 LEU A C 1
ATOM 515 O O . LEU A 1 71 ? 9.203 -21.469 -7.07 1 89.75 71 LEU A O 1
ATOM 519 N N . ALA A 1 72 ? 9.742 -22.109 -9.141 1 91.5 72 ALA A N 1
ATOM 520 C CA . ALA A 1 72 ? 11.148 -22.25 -8.789 1 91.5 72 ALA A CA 1
ATOM 521 C C . ALA A 1 72 ? 11.75 -20.922 -8.359 1 91.5 72 ALA A C 1
ATOM 523 O O . ALA A 1 72 ? 12.5 -20.844 -7.383 1 91.5 72 ALA A O 1
ATOM 524 N N . GLY A 1 73 ? 11.469 -19.906 -9.094 1 92.19 73 GLY A N 1
ATOM 525 C CA . GLY A 1 73 ? 11.914 -18.578 -8.734 1 92.19 73 GLY A CA 1
ATOM 526 C C . GLY A 1 73 ? 11.406 -18.125 -7.379 1 92.19 73 GLY A C 1
ATOM 527 O O . GLY A 1 73 ? 12.164 -17.547 -6.59 1 92.19 73 GLY A O 1
ATOM 528 N N . LEU A 1 74 ? 10.156 -18.375 -7.109 1 93.31 74 LEU A N 1
ATOM 529 C CA . LEU A 1 74 ? 9.562 -18.031 -5.828 1 93.31 74 LEU A CA 1
ATOM 530 C C . LEU A 1 74 ? 10.227 -18.781 -4.684 1 93.31 74 LEU A C 1
ATOM 532 O O . LEU A 1 74 ? 10.523 -18.203 -3.639 1 93.31 74 LEU A O 1
ATOM 536 N N . ASN A 1 75 ? 10.438 -20.062 -4.914 1 94.12 75 ASN A N 1
ATOM 537 C CA . ASN A 1 75 ? 11.086 -20.875 -3.891 1 94.12 75 ASN A CA 1
ATOM 538 C C . ASN A 1 75 ? 12.469 -20.328 -3.541 1 94.12 75 ASN A C 1
ATOM 540 O O . ASN A 1 75 ? 12.844 -20.266 -2.367 1 94.12 75 ASN A O 1
ATOM 544 N N . ARG A 1 76 ? 13.133 -19.906 -4.508 1 94.12 76 ARG A N 1
ATOM 545 C CA . ARG A 1 76 ? 14.461 -19.344 -4.277 1 94.12 76 ARG A CA 1
ATOM 546 C C . ARG A 1 76 ? 14.367 -18 -3.547 1 9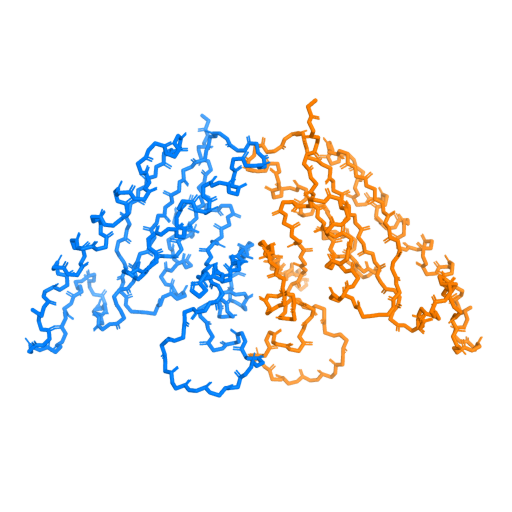4.12 76 ARG A C 1
ATOM 548 O O . ARG A 1 76 ? 15.062 -17.781 -2.553 1 94.12 76 ARG A O 1
ATOM 555 N N . ALA A 1 77 ? 13.531 -17.172 -3.986 1 93.38 77 ALA A N 1
ATOM 556 C CA . ALA A 1 77 ? 13.406 -15.82 -3.443 1 93.38 77 ALA A CA 1
ATOM 557 C C . ALA A 1 77 ? 12.883 -15.859 -2.008 1 93.38 77 ALA A C 1
ATOM 559 O O . ALA A 1 77 ? 13.25 -15.008 -1.188 1 93.38 77 ALA A O 1
ATOM 560 N N . MET A 1 78 ? 12.125 -16.797 -1.774 1 95.06 78 MET A N 1
ATOM 561 C CA . MET A 1 78 ? 11.43 -16.812 -0.493 1 95.06 78 MET A CA 1
ATOM 562 C C . MET A 1 78 ? 12.102 -17.766 0.484 1 95.06 78 MET A C 1
ATOM 564 O O . MET A 1 78 ? 11.57 -18.031 1.564 1 95.06 78 MET A O 1
ATOM 568 N N . ALA A 1 79 ? 13.305 -18.125 -0.016 1 90.56 79 ALA A N 1
ATOM 569 C CA . ALA A 1 79 ? 14.094 -18.984 0.868 1 90.56 79 ALA A CA 1
ATOM 570 C C . ALA A 1 79 ? 14.484 -18.25 2.145 1 90.56 79 ALA A C 1
ATOM 572 O O . ALA A 1 79 ? 14.984 -17.109 2.088 1 90.56 79 ALA A O 1
ATOM 573 N N . ASP A 1 80 ? 13.867 -18.547 3.385 1 92.06 80 ASP A N 1
ATOM 574 C CA . ASP A 1 80 ? 14.289 -18.031 4.688 1 92.06 80 ASP A CA 1
ATOM 575 C C . ASP A 1 80 ? 13.547 -16.75 5.039 1 92.06 80 ASP A C 1
ATOM 577 O O . ASP A 1 80 ? 14.031 -15.945 5.832 1 92.06 80 ASP A O 1
ATOM 581 N N . VAL A 1 81 ? 12.555 -16.328 4.348 1 90.19 81 VAL A N 1
ATOM 582 C CA . VAL A 1 81 ? 11.82 -15.094 4.574 1 90.19 81 VAL A CA 1
ATOM 583 C C . VAL A 1 81 ? 11.18 -15.117 5.961 1 90.19 81 VAL A C 1
ATOM 585 O O . VAL A 1 81 ? 10.914 -14.07 6.547 1 90.19 81 VAL A O 1
ATOM 588 N N . GLY A 1 82 ? 11.016 -16.25 6.582 1 91.62 82 GLY A N 1
ATOM 589 C CA . GLY A 1 82 ? 10.523 -16.375 7.941 1 91.62 82 GLY A CA 1
ATOM 590 C C . GLY A 1 82 ? 9.023 -16.156 8.055 1 91.62 82 GLY A C 1
ATOM 591 O O . GLY A 1 82 ? 8.5 -15.953 9.148 1 91.62 82 GLY A O 1
ATOM 592 N N . LEU A 1 83 ? 8.305 -15.984 7.016 1 94.62 83 LEU A N 1
ATOM 593 C CA . LEU A 1 83 ? 6.852 -15.93 6.973 1 94.62 83 LEU A CA 1
ATOM 594 C C . LEU A 1 83 ? 6.289 -17.078 6.145 1 94.62 83 LEU A C 1
ATOM 596 O O . LEU A 1 83 ? 6.891 -17.5 5.148 1 94.62 83 LEU A O 1
ATOM 600 N N . PRO A 1 84 ? 5.164 -17.578 6.648 1 95.19 84 PRO A N 1
ATOM 601 C CA . PRO A 1 84 ? 4.504 -18.562 5.781 1 95.19 84 PRO A CA 1
ATOM 602 C C . PRO A 1 84 ? 4.07 -17.969 4.441 1 95.19 84 PRO A C 1
ATOM 604 O O . PRO A 1 84 ? 3.73 -16.781 4.371 1 95.19 84 PRO A O 1
ATOM 607 N N . TRP A 1 85 ? 4.102 -18.766 3.449 1 95.69 85 TRP A N 1
ATOM 608 C CA . TRP A 1 85 ? 3.65 -18.312 2.137 1 95.69 85 TRP A CA 1
ATOM 609 C C . TRP A 1 85 ? 3.17 -19.484 1.295 1 95.69 85 TRP A C 1
ATOM 611 O O . TRP A 1 85 ? 3.482 -20.641 1.597 1 95.69 85 TRP A O 1
ATOM 621 N N . CYS A 1 86 ? 2.383 -19.188 0.316 1 95.94 86 CYS A N 1
ATOM 622 C CA . CYS A 1 86 ? 1.964 -20.156 -0.692 1 95.94 86 CYS A CA 1
ATOM 623 C C . CYS A 1 86 ? 1.871 -19.5 -2.066 1 95.94 86 CYS A C 1
ATOM 625 O O . CYS A 1 86 ? 1.959 -18.281 -2.188 1 95.94 86 CYS A O 1
ATOM 627 N N . ALA A 1 87 ? 1.837 -20.312 -3.078 1 94.69 87 ALA A N 1
ATOM 628 C CA . ALA A 1 87 ? 1.736 -19.844 -4.457 1 94.69 87 ALA A CA 1
ATOM 629 C C . ALA A 1 87 ? 0.436 -20.312 -5.102 1 94.69 87 ALA A C 1
ATOM 631 O O . ALA A 1 87 ? 0.005 -21.453 -4.891 1 94.69 87 ALA A O 1
ATOM 632 N N . ARG A 1 88 ? -0.128 -19.391 -5.828 1 93.5 88 ARG A N 1
ATOM 633 C CA . ARG A 1 88 ? -1.351 -19.703 -6.562 1 93.5 88 ARG A CA 1
ATOM 634 C C . ARG A 1 88 ? -1.247 -19.234 -8.016 1 93.5 88 ARG A C 1
ATOM 636 O O . ARG A 1 88 ? -0.702 -18.156 -8.289 1 93.5 88 ARG A O 1
ATOM 643 N N . ARG A 1 89 ? -1.742 -20.109 -8.844 1 90.62 89 ARG A N 1
ATOM 644 C CA . ARG A 1 89 ? -1.799 -19.75 -10.258 1 90.62 89 ARG A CA 1
ATOM 645 C C . ARG A 1 89 ? -3.197 -19.297 -10.648 1 90.62 89 ARG A C 1
ATOM 647 O O . ARG A 1 89 ? -4.191 -19.906 -10.273 1 90.62 89 ARG A O 1
ATOM 654 N N . GLY A 1 90 ? -3.191 -18.156 -11.266 1 87.56 90 GLY A N 1
ATOM 655 C CA . GLY A 1 90 ? -4.438 -17.656 -11.82 1 87.56 90 GLY A CA 1
ATOM 656 C C . GLY A 1 90 ? -4.438 -17.625 -13.344 1 87.56 90 GLY A C 1
ATOM 657 O O . GLY A 1 90 ? -3.424 -17.922 -13.977 1 87.56 90 GLY A O 1
ATOM 658 N N . ALA A 1 91 ? -5.641 -17.312 -13.922 1 86.12 91 ALA A N 1
ATOM 659 C CA . ALA A 1 91 ? -5.789 -17.219 -15.367 1 86.12 91 ALA A CA 1
ATOM 660 C C . ALA A 1 91 ? -6.586 -15.984 -15.758 1 86.12 91 ALA A C 1
ATOM 662 O O . ALA A 1 91 ? -7.484 -15.555 -15.031 1 86.12 91 ALA A O 1
ATOM 663 N N . GLY A 1 92 ? -6.215 -15.438 -16.953 1 87.12 92 GLY A N 1
ATOM 664 C CA . GLY A 1 92 ? -6.957 -14.289 -17.453 1 87.12 92 GLY A CA 1
ATOM 665 C C . GLY A 1 92 ? -6.391 -12.961 -17 1 87.12 92 GLY A C 1
ATOM 666 O O . GLY A 1 92 ? -5.195 -12.703 -17.141 1 87.12 92 GLY A O 1
ATOM 667 N N . ASP A 1 93 ? -7.277 -12.109 -16.531 1 87.25 93 ASP A N 1
ATOM 668 C CA . ASP A 1 93 ? -6.887 -10.758 -16.172 1 87.25 93 ASP A CA 1
ATOM 669 C C . ASP A 1 93 ? -6.219 -10.727 -14.797 1 87.25 93 ASP A C 1
ATOM 671 O O . ASP A 1 93 ? -6.816 -11.141 -13.797 1 87.25 93 ASP A O 1
ATOM 675 N N . PRO A 1 94 ? -5.051 -10.227 -14.703 1 91.25 94 PRO A N 1
ATOM 676 C CA . PRO A 1 94 ? -4.309 -10.25 -13.445 1 91.25 94 PRO A CA 1
ATOM 677 C C . PRO A 1 94 ? -5.016 -9.484 -12.328 1 91.25 94 PRO A C 1
ATOM 679 O O . PRO A 1 94 ? -5.098 -9.977 -11.195 1 91.25 94 PRO A O 1
ATOM 682 N N . ALA A 1 95 ? -5.496 -8.328 -12.633 1 91.88 95 ALA A N 1
ATOM 683 C CA . ALA A 1 95 ? -6.168 -7.547 -11.594 1 91.88 95 ALA A CA 1
ATOM 684 C C . ALA A 1 95 ? -7.395 -8.281 -11.062 1 91.88 95 ALA A C 1
ATOM 686 O O . ALA A 1 95 ? -7.633 -8.305 -9.852 1 91.88 95 ALA A O 1
ATOM 687 N N . ALA A 1 96 ? -8.172 -8.852 -11.93 1 93.25 96 ALA A N 1
ATOM 688 C CA . ALA A 1 96 ? -9.359 -9.609 -11.539 1 93.25 96 ALA A CA 1
ATOM 689 C C . ALA A 1 96 ? -8.984 -10.812 -10.68 1 93.25 96 ALA A C 1
ATOM 691 O O . ALA A 1 96 ? -9.633 -11.086 -9.664 1 93.25 96 ALA A O 1
ATOM 692 N N . GLU A 1 97 ? -7.961 -11.508 -11.055 1 93.62 97 GLU A N 1
ATOM 693 C CA . GLU A 1 97 ? -7.543 -12.703 -10.336 1 93.62 97 GLU A CA 1
ATOM 694 C C . GLU A 1 97 ? -6.984 -12.352 -8.961 1 93.62 97 GLU A C 1
ATOM 696 O O . GLU A 1 97 ? -7.281 -13.031 -7.969 1 93.62 97 GLU A O 1
ATOM 701 N N . LEU A 1 98 ? -6.184 -11.344 -8.914 1 96.44 98 LEU A N 1
ATOM 702 C CA . LEU A 1 98 ? -5.664 -10.906 -7.621 1 96.44 98 LEU A CA 1
ATOM 703 C C . LEU A 1 98 ? -6.801 -10.5 -6.684 1 96.44 98 LEU A C 1
ATOM 705 O O . LEU A 1 98 ? -6.781 -10.836 -5.5 1 96.44 98 LEU A O 1
ATOM 709 N N . GLY A 1 99 ? -7.723 -9.758 -7.219 1 96.38 99 GLY A N 1
ATOM 710 C CA . GLY A 1 99 ? -8.891 -9.391 -6.434 1 96.38 99 GLY A CA 1
ATOM 711 C C . GLY A 1 99 ? -9.68 -10.586 -5.938 1 96.38 99 GLY A C 1
ATOM 712 O O . GLY A 1 99 ? -10.086 -10.633 -4.773 1 96.38 99 GLY A O 1
ATOM 713 N N . ARG A 1 100 ? -9.906 -11.523 -6.809 1 96.31 100 ARG A N 1
ATOM 714 C CA . ARG A 1 100 ? -10.633 -12.734 -6.453 1 96.31 100 ARG A CA 1
ATOM 715 C C . ARG A 1 100 ? -9.938 -13.484 -5.316 1 96.31 100 ARG A C 1
ATOM 717 O O . ARG A 1 100 ? -10.586 -13.875 -4.34 1 96.31 100 ARG A O 1
ATOM 724 N N . VAL A 1 101 ? -8.656 -13.703 -5.426 1 96.69 101 VAL A N 1
ATOM 725 C CA . VAL A 1 101 ? -7.887 -14.406 -4.402 1 96.69 101 VAL A CA 1
ATOM 726 C C . VAL A 1 101 ? -7.926 -13.617 -3.094 1 96.69 101 VAL A C 1
ATOM 728 O O . VAL A 1 101 ? -8.086 -14.203 -2.018 1 96.69 101 VAL A O 1
ATOM 731 N N . ALA A 1 102 ? -7.777 -12.344 -3.182 1 97.12 102 ALA A N 1
ATOM 732 C CA . ALA A 1 102 ? -7.82 -11.5 -1.992 1 97.12 102 ALA A CA 1
ATOM 733 C C . ALA A 1 102 ? -9.148 -11.656 -1.254 1 97.12 102 ALA A C 1
ATOM 735 O O . ALA A 1 102 ? -9.172 -11.719 -0.023 1 97.12 102 ALA A O 1
ATOM 736 N N . ASP A 1 103 ? -10.234 -11.695 -1.977 1 96.06 103 ASP A N 1
ATOM 737 C CA . ASP A 1 103 ? -11.555 -11.906 -1.384 1 96.06 103 ASP A CA 1
ATOM 738 C C . ASP A 1 103 ? -11.641 -13.281 -0.72 1 96.06 103 ASP A C 1
ATOM 740 O O . ASP A 1 103 ? -12.141 -13.398 0.399 1 96.06 103 ASP A O 1
ATOM 744 N N . GLU A 1 104 ? -11.195 -14.227 -1.4 1 95.88 104 GLU A N 1
ATOM 745 C CA . GLU A 1 104 ? -11.273 -15.609 -0.934 1 95.88 104 GLU A CA 1
ATOM 746 C C . GLU A 1 104 ? -10.562 -15.781 0.401 1 95.88 104 GLU A C 1
ATOM 748 O O . GLU A 1 104 ? -11.07 -16.453 1.305 1 95.88 104 GLU A O 1
ATOM 753 N N . VAL A 1 105 ? -9.422 -15.164 0.609 1 95.44 105 VAL A N 1
ATOM 754 C CA . VAL A 1 105 ? -8.609 -15.438 1.793 1 95.44 105 VAL A CA 1
ATOM 755 C C . VAL A 1 105 ? -8.812 -14.328 2.822 1 95.44 105 VAL A C 1
ATOM 757 O O . VAL A 1 105 ? -8.227 -14.359 3.906 1 95.44 105 VAL A O 1
ATOM 760 N N . GLY A 1 106 ? -9.625 -13.336 2.484 1 95.12 106 GLY A N 1
ATOM 761 C CA . GLY A 1 106 ? -9.781 -12.203 3.383 1 95.12 106 GLY A CA 1
ATOM 762 C C . GLY A 1 106 ? -8.492 -11.438 3.617 1 95.12 106 GLY A C 1
ATOM 763 O O . GLY A 1 106 ? -8.133 -11.148 4.762 1 95.12 106 GLY A O 1
ATOM 764 N N . ALA A 1 107 ? -7.812 -11.102 2.508 1 96.81 107 ALA A N 1
ATOM 765 C CA . ALA A 1 107 ? -6.496 -10.477 2.584 1 96.81 107 ALA A CA 1
ATOM 766 C C . ALA A 1 107 ? -6.59 -9.078 3.197 1 96.81 107 ALA A C 1
ATOM 768 O O . ALA A 1 107 ? -7.535 -8.336 2.924 1 96.81 107 ALA A O 1
ATOM 769 N N . ALA A 1 108 ? -5.594 -8.719 3.939 1 96.38 108 ALA A N 1
ATOM 770 C CA . ALA A 1 108 ? -5.496 -7.387 4.527 1 96.38 108 ALA A CA 1
ATOM 771 C C . ALA A 1 108 ? -5.137 -6.344 3.469 1 96.38 108 ALA A C 1
ATOM 773 O O . ALA A 1 108 ? -5.523 -5.18 3.578 1 96.38 108 ALA A O 1
ATOM 774 N N . MET A 1 109 ? -4.43 -6.766 2.482 1 97.44 109 MET A N 1
ATOM 775 C CA . MET A 1 109 ? -3.996 -5.883 1.401 1 97.44 109 MET A CA 1
ATOM 776 C C . MET A 1 109 ? -3.533 -6.691 0.193 1 97.44 109 MET A C 1
ATOM 778 O O . MET A 1 109 ? -3.326 -7.902 0.291 1 97.44 109 MET A O 1
ATOM 782 N N . ILE A 1 110 ? -3.463 -6.023 -0.954 1 97.56 110 ILE A N 1
ATOM 783 C CA . ILE A 1 110 ? -2.877 -6.547 -2.184 1 97.56 110 ILE A CA 1
ATOM 784 C C . ILE A 1 110 ? -1.586 -5.797 -2.5 1 97.56 110 ILE A C 1
ATOM 786 O O . ILE A 1 110 ? -1.562 -4.562 -2.5 1 97.56 110 ILE A O 1
ATOM 790 N N . VAL A 1 111 ? -0.504 -6.523 -2.744 1 97.62 111 VAL A N 1
ATOM 791 C CA . VAL A 1 111 ? 0.797 -5.941 -3.055 1 97.62 111 VAL A CA 1
ATOM 792 C C . VAL A 1 111 ? 1.167 -6.242 -4.504 1 97.62 111 VAL A C 1
ATOM 794 O O . VAL A 1 111 ? 1.105 -7.395 -4.941 1 97.62 111 VAL A O 1
ATOM 797 N N . VAL A 1 112 ? 1.528 -5.191 -5.277 1 94.44 112 VAL A N 1
ATOM 798 C CA . VAL A 1 112 ? 1.972 -5.332 -6.66 1 94.44 112 VAL A CA 1
ATOM 799 C C . VAL A 1 112 ? 3.191 -4.449 -6.906 1 94.44 112 VAL A C 1
ATOM 801 O O . VAL A 1 112 ? 3.514 -3.584 -6.086 1 94.44 112 VAL A O 1
ATOM 804 N N . GLY A 1 113 ? 3.916 -4.738 -7.945 1 91.38 113 GLY A N 1
ATOM 805 C CA . GLY A 1 113 ? 5.008 -3.879 -8.375 1 91.38 113 GLY A CA 1
ATOM 806 C C . GLY A 1 113 ? 4.555 -2.725 -9.25 1 91.38 113 GLY A C 1
ATOM 807 O O . GLY A 1 113 ? 3.475 -2.773 -9.836 1 91.38 113 GLY A O 1
ATOM 808 N N . ALA A 1 114 ? 5.305 -1.604 -9.297 1 80 114 ALA A N 1
ATOM 809 C CA . ALA A 1 114 ? 4.988 -0.44 -10.125 1 80 114 ALA A CA 1
ATOM 810 C C . ALA A 1 114 ? 5.113 -0.767 -11.609 1 80 114 ALA A C 1
ATOM 812 O O . ALA A 1 114 ? 4.391 -0.208 -12.438 1 80 114 ALA A O 1
ATOM 813 N N . HIS A 1 115 ? 6.215 -1.403 -12.25 1 63.75 115 HIS A N 1
ATOM 814 C CA . HIS A 1 115 ? 6.5 -1.468 -13.68 1 63.75 115 HIS A CA 1
ATOM 815 C C . HIS A 1 115 ? 5.75 -2.619 -14.344 1 63.75 115 HIS A C 1
ATOM 817 O O . HIS A 1 115 ? 5.844 -2.812 -15.555 1 63.75 115 HIS A O 1
ATOM 823 N N . ARG A 1 116 ? 4.801 -3.479 -14.023 1 50.69 116 ARG A N 1
ATOM 824 C CA . ARG A 1 116 ? 4.555 -4.508 -15.023 1 50.69 116 ARG A CA 1
ATOM 825 C C . ARG A 1 116 ? 4.023 -3.898 -16.328 1 50.69 116 ARG A C 1
ATOM 827 O O . ARG A 1 116 ? 2.908 -3.377 -16.359 1 50.69 116 ARG A O 1
ATOM 834 N N . SER A 1 117 ? 4.984 -3.426 -17.234 1 41.75 117 SER A N 1
ATOM 835 C CA . SER A 1 117 ? 4.82 -2.9 -18.578 1 41.75 117 SER A CA 1
ATOM 836 C C . SER A 1 117 ? 4.324 -3.979 -19.547 1 41.75 117 SER A C 1
ATOM 838 O O . SER A 1 117 ? 5.09 -4.852 -19.953 1 41.75 117 SER A O 1
ATOM 840 N N . GLY A 1 118 ? 3.658 -4.992 -19.594 1 36.41 118 GLY A N 1
ATOM 841 C CA . GLY A 1 118 ? 3.76 -5.504 -20.953 1 36.41 118 GLY A CA 1
ATOM 842 C C . GLY A 1 118 ? 4.012 -4.422 -21.984 1 36.41 118 GLY A C 1
ATOM 843 O O . GLY A 1 118 ? 5.082 -4.371 -22.594 1 36.41 118 GLY A O 1
ATOM 844 N N . LEU A 1 119 ? 2.996 -4.004 -22.906 1 34.16 119 LEU A N 1
ATOM 845 C CA . LEU A 1 119 ? 3.258 -3.354 -24.188 1 34.16 119 LEU A CA 1
ATOM 846 C C . LEU A 1 119 ? 4.281 -2.232 -24.031 1 34.16 119 LEU A C 1
ATOM 848 O O . LEU A 1 119 ? 4.469 -1.708 -22.938 1 34.16 119 LEU A O 1
ATOM 852 N N . ARG A 1 120 ? 4.41 -1.374 -25.328 1 31.81 120 ARG A N 1
ATOM 853 C CA . ARG A 1 120 ? 5.309 -0.38 -25.906 1 31.81 120 ARG A CA 1
ATOM 854 C C . ARG A 1 120 ? 5.676 0.687 -24.875 1 31.81 120 ARG A C 1
ATOM 856 O O . ARG A 1 120 ? 4.973 0.868 -23.891 1 31.81 120 ARG A O 1
ATOM 863 N N . GLY A 1 121 ? 6.535 1.681 -25.328 1 35.16 121 GLY A N 1
ATOM 864 C CA . GLY A 1 121 ? 7.348 2.842 -25 1 35.16 121 GLY A CA 1
ATOM 865 C C . GLY A 1 121 ? 6.742 3.713 -23.922 1 35.16 121 GLY A C 1
ATOM 866 O O . GLY A 1 121 ? 7.453 4.18 -23.016 1 35.16 121 GLY A O 1
ATOM 867 N N . TRP A 1 122 ? 5.852 4.531 -24.266 1 34.12 122 TRP A N 1
ATOM 868 C CA . TRP A 1 122 ? 5.695 5.965 -24.047 1 34.12 122 TRP A CA 1
ATOM 869 C C . TRP A 1 122 ? 5.203 6.246 -22.625 1 34.12 122 TRP A C 1
ATOM 871 O O . TRP A 1 122 ? 5.777 7.074 -21.922 1 34.12 122 TRP A O 1
ATOM 881 N N . THR A 1 123 ? 3.727 6.449 -22.359 1 40.09 123 THR A N 1
ATOM 882 C CA . THR A 1 123 ? 3.277 7.602 -21.578 1 40.09 123 THR A CA 1
ATOM 883 C C . THR A 1 123 ? 3.445 7.34 -20.094 1 40.09 123 THR A C 1
ATOM 885 O O . THR A 1 123 ? 3.119 6.254 -19.594 1 40.09 123 THR A O 1
ATOM 888 N N . THR A 1 124 ? 4.438 7.914 -19.5 1 42.22 124 THR A N 1
ATOM 889 C CA . THR A 1 124 ? 4.781 8.258 -18.125 1 42.22 124 THR A CA 1
ATOM 890 C C . THR A 1 124 ? 3.631 7.926 -17.188 1 42.22 124 THR A C 1
ATOM 892 O O . THR A 1 124 ? 3.844 7.695 -15.984 1 42.22 124 THR A O 1
ATOM 895 N N . ASN A 1 125 ? 2.479 8.656 -17.438 1 46.66 125 ASN A N 1
ATOM 896 C CA . ASN A 1 125 ? 1.49 9.172 -16.5 1 46.66 125 ASN A CA 1
ATOM 897 C C . ASN A 1 125 ? 0.474 8.102 -16.109 1 46.66 125 ASN A C 1
ATOM 899 O O . ASN A 1 125 ? -0.529 8.391 -15.461 1 46.66 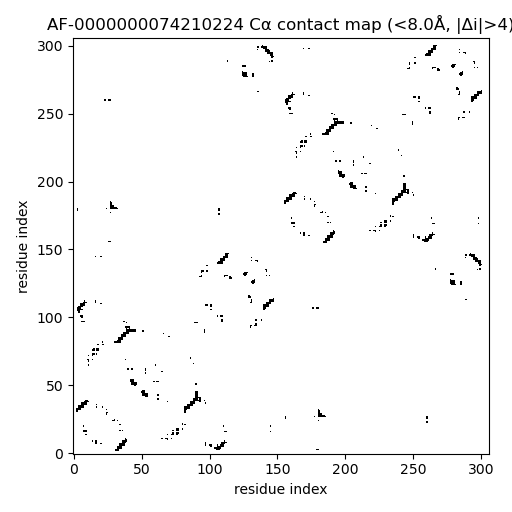125 ASN A O 1
ATOM 903 N N . LEU A 1 126 ? 0.404 6.734 -16.812 1 52.25 126 LEU A N 1
ATOM 904 C CA . LEU A 1 126 ? -0.958 6.234 -16.672 1 52.25 126 LEU A CA 1
ATOM 905 C C . LEU A 1 126 ? -0.985 4.996 -15.773 1 52.25 126 LEU A C 1
ATOM 907 O O . LEU A 1 126 ? -0.672 3.893 -16.234 1 52.25 126 LEU A O 1
AT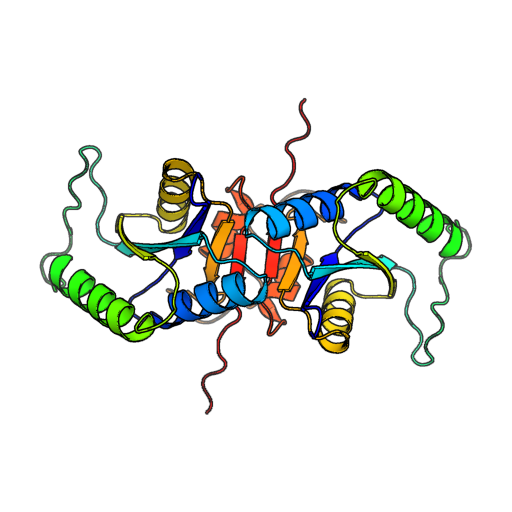OM 911 N N . VAL A 1 127 ? -0.785 5.027 -14.508 1 59.47 127 VAL A N 1
ATOM 912 C CA . VAL A 1 127 ? -1.028 3.947 -13.562 1 59.47 127 VAL A CA 1
ATOM 913 C C . VAL A 1 127 ? -2.326 3.229 -13.914 1 59.47 127 VAL A C 1
ATOM 915 O O . VAL A 1 127 ? -2.459 2.023 -13.688 1 59.47 127 VAL A O 1
ATOM 918 N N . SER A 1 128 ? -3.168 3.83 -14.75 1 62.19 128 SER A N 1
ATOM 919 C CA . SER A 1 128 ? -4.488 3.256 -14.984 1 62.19 128 SER A CA 1
ATOM 920 C C . SER A 1 128 ? -4.41 2.049 -15.914 1 62.19 128 SER A C 1
ATOM 922 O O . SER A 1 128 ? -5.199 1.109 -15.789 1 62.19 128 SER A O 1
ATOM 924 N N . GLY A 1 129 ? -3.461 1.999 -16.75 1 70.44 129 GLY A N 1
ATOM 925 C CA . GLY A 1 129 ? -3.348 0.857 -17.656 1 70.44 129 GLY A CA 1
ATOM 926 C C . GLY A 1 129 ? -2.566 -0.296 -17.047 1 70.44 129 GLY A C 1
ATOM 927 O O . GLY A 1 129 ? -2.494 -1.376 -17.641 1 70.44 129 GLY A O 1
ATOM 928 N N . THR A 1 130 ? -2.189 -0.04 -15.898 1 80.94 130 THR A N 1
ATOM 929 C CA . THR A 1 130 ? -1.408 -1.075 -15.227 1 80.94 130 THR A CA 1
ATOM 930 C C . THR A 1 130 ? -2.289 -1.902 -14.297 1 80.94 130 THR A C 1
ATOM 932 O O . THR A 1 130 ? -3.432 -1.527 -14.023 1 80.94 130 THR A O 1
ATOM 935 N N . VAL A 1 131 ? -1.769 -3.115 -13.914 1 87 131 VAL A N 1
ATOM 936 C CA . VAL A 1 131 ? -2.441 -3.938 -12.914 1 87 131 VAL A CA 1
ATOM 937 C C . VAL A 1 131 ? -2.67 -3.123 -11.641 1 87 131 VAL A C 1
ATOM 939 O O . VAL A 1 131 ? -3.754 -3.164 -11.055 1 87 131 VAL A O 1
ATOM 942 N N . ALA A 1 132 ? -1.721 -2.35 -11.281 1 89.25 132 ALA A N 1
ATOM 943 C CA . ALA A 1 132 ? -1.833 -1.521 -10.086 1 89.25 132 ALA A CA 1
ATOM 944 C C . ALA A 1 132 ? -2.98 -0.523 -10.211 1 89.25 132 ALA A C 1
ATOM 946 O O . ALA A 1 132 ? -3.799 -0.385 -9.305 1 89.25 132 ALA A O 1
ATOM 947 N N . GLY A 1 133 ? -2.965 0.143 -11.297 1 85.38 133 GLY A N 1
ATOM 948 C CA . GLY A 1 133 ? -4.023 1.116 -11.523 1 85.38 133 GLY A CA 1
ATOM 949 C C . GLY A 1 133 ? -5.414 0.506 -11.484 1 85.38 133 GLY A C 1
ATOM 950 O O . GLY A 1 133 ? -6.324 1.063 -10.867 1 85.38 133 GLY A O 1
ATOM 951 N N . ARG A 1 134 ? -5.559 -0.591 -12.125 1 87.19 134 ARG A N 1
ATOM 952 C CA . ARG A 1 134 ? -6.848 -1.272 -12.148 1 87.19 134 ARG A CA 1
ATOM 953 C C . ARG A 1 134 ? -7.246 -1.733 -10.75 1 87.19 134 ARG A C 1
ATOM 955 O O . ARG A 1 134 ? -8.414 -1.641 -10.367 1 87.19 134 ARG A O 1
ATOM 962 N N . LEU A 1 135 ? -6.355 -2.238 -10.031 1 91.81 135 LEU A N 1
ATOM 963 C CA . LEU A 1 135 ? -6.637 -2.67 -8.672 1 91.81 135 LEU A CA 1
ATOM 964 C C . LEU A 1 135 ? -7.059 -1.487 -7.801 1 91.81 135 LEU A C 1
ATOM 966 O O . LEU A 1 135 ? -8.016 -1.588 -7.027 1 91.81 135 LEU A O 1
ATOM 970 N N . ILE A 1 136 ? -6.363 -0.413 -7.938 1 89.69 136 ILE A N 1
ATOM 971 C CA . ILE A 1 136 ? -6.656 0.776 -7.145 1 89.69 136 ILE A CA 1
ATOM 972 C C . ILE A 1 136 ? -8.078 1.261 -7.445 1 89.69 136 ILE A C 1
ATOM 974 O O . ILE A 1 136 ? -8.789 1.712 -6.543 1 89.69 136 ILE A O 1
ATOM 978 N N . HIS A 1 137 ? -8.445 1.103 -8.57 1 84.31 137 HIS A N 1
ATOM 979 C CA . HIS A 1 137 ? -9.75 1.594 -8.992 1 84.31 137 HIS A CA 1
ATOM 980 C C . HIS A 1 137 ? -10.859 0.629 -8.586 1 84.31 137 HIS A C 1
ATOM 982 O O . HIS A 1 137 ? -11.977 1.056 -8.266 1 84.31 137 HIS A O 1
ATOM 988 N N . ASN A 1 138 ? -10.578 -0.622 -8.508 1 86.25 138 ASN A N 1
ATOM 989 C CA . ASN A 1 138 ? -11.664 -1.593 -8.461 1 86.25 138 ASN A CA 1
ATOM 990 C C . ASN A 1 138 ? -11.719 -2.307 -7.113 1 86.25 138 ASN A C 1
ATOM 992 O O . ASN A 1 138 ? -12.727 -2.92 -6.773 1 86.25 138 ASN A O 1
ATOM 996 N N . GLN A 1 139 ? -10.672 -2.262 -6.398 1 87.44 139 GLN A N 1
ATOM 997 C CA . GLN A 1 139 ? -10.609 -3.105 -5.211 1 87.44 139 GLN A CA 1
ATOM 998 C C . GLN A 1 139 ? -11.078 -2.346 -3.971 1 87.44 139 GLN A C 1
ATOM 1000 O O . GLN A 1 139 ? -10.852 -1.139 -3.857 1 87.44 139 GLN A O 1
ATOM 1005 N N . SER A 1 140 ? -11.633 -3.117 -3.059 1 90.75 140 SER A N 1
ATOM 1006 C CA . SER A 1 140 ? -12.109 -2.574 -1.79 1 90.75 140 SER A CA 1
ATOM 1007 C C . SER A 1 140 ? -11.07 -2.754 -0.688 1 90.75 140 SER A C 1
ATOM 1009 O O . SER A 1 140 ? -11.336 -2.469 0.48 1 90.75 140 SER A O 1
ATOM 1011 N N . ARG A 1 141 ? -9.93 -3.227 -1.065 1 94.62 141 ARG A N 1
ATOM 1012 C CA . ARG A 1 141 ? -8.828 -3.43 -0.131 1 94.62 141 ARG A CA 1
ATOM 1013 C C . ARG A 1 141 ? -7.668 -2.492 -0.442 1 94.62 141 ARG A C 1
ATOM 1015 O O . ARG A 1 141 ? -7.512 -2.045 -1.58 1 94.62 141 ARG A O 1
ATOM 1022 N N . PRO A 1 142 ? -6.906 -2.217 0.596 1 97.12 142 PRO A N 1
ATOM 1023 C CA . PRO A 1 142 ? -5.684 -1.452 0.332 1 97.12 142 PRO A CA 1
ATOM 1024 C C . PRO A 1 142 ? -4.793 -2.109 -0.72 1 97.12 142 PRO A C 1
ATOM 1026 O O . PRO A 1 142 ? -4.656 -3.334 -0.739 1 97.12 142 PRO A O 1
ATOM 1029 N N . VAL A 1 143 ? -4.297 -1.261 -1.625 1 96.56 143 VAL A N 1
ATOM 1030 C CA . VAL A 1 143 ? -3.342 -1.715 -2.631 1 96.56 143 VAL A CA 1
ATOM 1031 C C . VAL A 1 143 ? -1.973 -1.093 -2.363 1 96.56 143 VAL A C 1
ATOM 1033 O O . VAL A 1 143 ? -1.858 0.125 -2.205 1 96.56 143 VAL A O 1
ATOM 1036 N N . VAL A 1 144 ? -0.985 -1.95 -2.248 1 97.56 144 VAL A N 1
ATOM 1037 C CA . VAL A 1 144 ? 0.393 -1.507 -2.061 1 97.56 144 VAL A CA 1
ATOM 1038 C C . VAL A 1 144 ? 1.159 -1.632 -3.375 1 97.56 144 VAL A C 1
ATOM 1040 O O . VAL A 1 144 ? 1.157 -2.693 -4.004 1 97.56 144 VAL A O 1
ATOM 1043 N N . VAL A 1 145 ? 1.757 -0.556 -3.768 1 94.44 145 VAL A N 1
ATOM 1044 C CA . VAL A 1 145 ? 2.611 -0.571 -4.949 1 94.44 145 VAL A CA 1
ATOM 1045 C C . VAL A 1 145 ? 4.074 -0.447 -4.531 1 94.44 145 VAL A C 1
ATOM 1047 O O . VAL A 1 145 ? 4.48 0.567 -3.955 1 94.44 145 VAL A O 1
ATOM 1050 N N . LEU A 1 146 ? 4.852 -1.492 -4.762 1 95.38 146 LEU A N 1
ATOM 1051 C CA . LEU A 1 146 ? 6.285 -1.479 -4.484 1 95.38 146 LEU A CA 1
ATOM 1052 C C . LEU A 1 146 ? 7.047 -0.777 -5.598 1 95.38 146 LEU A C 1
ATOM 1054 O O . LEU A 1 146 ? 6.738 -0.959 -6.781 1 95.38 146 LEU A O 1
ATOM 1058 N N . PRO A 1 147 ? 7.973 0.015 -5.195 1 90.94 147 PRO A N 1
ATOM 1059 C CA . PRO A 1 147 ? 8.75 0.721 -6.215 1 90.94 147 PRO A CA 1
ATOM 1060 C C . PRO A 1 147 ? 9.625 -0.218 -7.047 1 90.94 147 PRO A C 1
ATOM 1062 O O . PRO A 1 147 ? 9.906 -1.342 -6.625 1 90.94 147 PRO A O 1
ATOM 1065 N N . GLU A 1 148 ? 9.891 0.365 -8.297 1 77.44 148 GLU A N 1
ATOM 1066 C CA . GLU A 1 148 ? 10.766 -0.415 -9.172 1 77.44 148 GLU A CA 1
ATOM 1067 C C . GLU A 1 148 ? 12.188 -0.481 -8.609 1 77.44 148 GLU A C 1
ATOM 1069 O O . GLU A 1 148 ? 12.664 0.479 -8.008 1 77.44 148 GLU A O 1
ATOM 1074 N N . THR A 1 149 ? 12.711 -1.729 -8.32 1 67.62 149 THR A N 1
ATOM 1075 C CA . THR A 1 149 ? 14.094 -1.848 -7.883 1 67.62 149 THR A CA 1
ATOM 1076 C C . THR A 1 149 ? 15.047 -1.33 -8.953 1 67.62 149 THR A C 1
ATOM 1078 O O . THR A 1 149 ? 14.805 -1.509 -10.148 1 67.62 149 THR A O 1
ATOM 1081 N N . THR A 1 150 ? 15.516 -0.041 -8.867 1 52.25 150 THR A N 1
ATOM 1082 C CA . THR A 1 150 ? 16.562 0.378 -9.789 1 52.25 150 THR A CA 1
ATOM 1083 C C . THR A 1 150 ? 17.641 -0.697 -9.914 1 52.25 150 THR A C 1
ATOM 1085 O O . THR A 1 150 ? 18.266 -1.068 -8.922 1 52.25 150 THR A O 1
ATOM 1088 N N . SER A 1 151 ? 17.453 -1.717 -10.734 1 45.5 151 SER A N 1
ATOM 1089 C CA . SER A 1 151 ? 18.641 -2.492 -11.062 1 45.5 151 SER A CA 1
ATOM 1090 C C . SER A 1 151 ? 19.859 -1.586 -11.273 1 45.5 151 SER A C 1
ATOM 1092 O O . SER A 1 151 ? 19.734 -0.516 -11.875 1 45.5 151 SER A O 1
ATOM 1094 N N . ALA A 1 152 ? 20.891 -1.722 -10.391 1 36.28 152 ALA A N 1
ATOM 1095 C CA . ALA A 1 152 ? 22.172 -1.091 -10.727 1 36.28 152 ALA A CA 1
ATOM 1096 C C . ALA A 1 152 ? 22.469 -1.211 -12.219 1 36.28 152 ALA A C 1
ATOM 1098 O O . ALA A 1 152 ? 22.188 -2.246 -12.828 1 36.28 152 ALA A O 1
ATOM 1099 N N . PRO A 1 153 ? 22.812 0.086 -12.805 1 35.91 153 PRO A N 1
ATOM 1100 C CA . PRO A 1 153 ? 23.5 -0.226 -14.055 1 35.91 153 PRO A CA 1
ATOM 1101 C C . PRO A 1 153 ? 24.531 -1.345 -13.891 1 35.91 153 PRO A C 1
ATOM 1103 O O . PRO A 1 153 ? 25.047 -1.555 -12.789 1 35.91 153 PRO A O 1
ATOM 1106 N N . MET B 1 1 ? 14.773 0.625 20.453 1 46.41 1 MET B N 1
ATOM 1107 C CA . MET B 1 1 ? 14.211 -0.043 19.281 1 46.41 1 MET B CA 1
ATOM 1108 C C . MET B 1 1 ? 13.641 0.973 18.297 1 46.41 1 MET B C 1
ATOM 1110 O O . MET B 1 1 ? 13.016 1.956 18.703 1 46.41 1 MET B O 1
ATOM 1114 N N . THR B 1 2 ? 14.336 1.14 17.188 1 59.44 2 THR B N 1
ATOM 1115 C CA . THR B 1 2 ? 13.992 2.25 16.312 1 59.44 2 THR B CA 1
ATOM 1116 C C . THR B 1 2 ? 12.555 2.109 15.812 1 59.44 2 THR B C 1
ATOM 1118 O O . THR B 1 2 ? 12.164 1.047 15.32 1 59.44 2 THR B O 1
ATOM 1121 N N . VAL B 1 3 ? 11.641 2.955 16.312 1 70.62 3 VAL B N 1
ATOM 1122 C CA . VAL B 1 3 ? 10.242 2.977 15.906 1 70.62 3 VAL B CA 1
ATOM 1123 C C . VAL B 1 3 ? 10.148 3.211 14.398 1 70.62 3 VAL B C 1
ATOM 1125 O O . VAL B 1 3 ? 10.82 4.094 13.859 1 70.62 3 VAL B O 1
ATOM 1128 N N . ARG B 1 4 ? 9.492 2.273 13.758 1 90.38 4 ARG B N 1
ATOM 1129 C CA . ARG B 1 4 ? 9.25 2.447 12.328 1 90.38 4 ARG B CA 1
ATOM 1130 C C . ARG B 1 4 ? 8.086 3.404 12.086 1 90.38 4 ARG B C 1
ATOM 1132 O O . ARG B 1 4 ? 7.172 3.496 12.906 1 90.38 4 ARG B O 1
ATOM 1139 N N . SER B 1 5 ? 8.25 4.176 11.062 1 96.5 5 SER B N 1
ATOM 1140 C CA . SER B 1 5 ? 7.234 5.188 10.789 1 96.5 5 SER B CA 1
ATOM 1141 C C . SER B 1 5 ? 6.457 4.863 9.516 1 96.5 5 SER B C 1
ATOM 1143 O O . SER B 1 5 ? 6.996 4.242 8.602 1 96.5 5 SER B O 1
ATOM 1145 N N . VAL B 1 6 ? 5.246 5.27 9.531 1 97.75 6 VAL B N 1
ATOM 1146 C CA . VAL B 1 6 ? 4.371 5.258 8.367 1 97.75 6 VAL B CA 1
ATOM 1147 C C . VAL B 1 6 ? 3.846 6.668 8.102 1 97.75 6 VAL B C 1
ATOM 1149 O O . VAL B 1 6 ? 3.316 7.32 9 1 97.75 6 VAL B O 1
ATOM 1152 N N . VAL B 1 7 ? 4.039 7.133 6.887 1 97.94 7 VAL B N 1
ATOM 1153 C CA . VAL B 1 7 ? 3.541 8.453 6.531 1 97.94 7 VAL B CA 1
ATOM 1154 C C . VAL B 1 7 ? 2.152 8.336 5.902 1 97.94 7 VAL B C 1
ATOM 1156 O O . VAL B 1 7 ? 1.937 7.504 5.016 1 97.94 7 VAL B O 1
ATOM 1159 N N . VAL B 1 8 ? 1.232 9.164 6.375 1 97.5 8 VAL B N 1
ATOM 1160 C CA . VAL B 1 8 ? -0.145 9.141 5.895 1 97.5 8 VAL B CA 1
ATOM 1161 C C . VAL B 1 8 ? -0.53 10.523 5.371 1 97.5 8 VAL B C 1
ATOM 1163 O O . VAL B 1 8 ? -0.436 11.516 6.098 1 97.5 8 VAL B O 1
ATOM 1166 N N . GLY B 1 9 ? -0.888 10.555 4.059 1 95.25 9 GLY B N 1
ATOM 1167 C CA . GLY B 1 9 ? -1.464 11.781 3.527 1 95.25 9 GLY B CA 1
ATOM 1168 C C . GLY B 1 9 ? -2.902 12 3.953 1 95.25 9 GLY B C 1
ATOM 1169 O O . GLY B 1 9 ? -3.773 11.18 3.658 1 95.25 9 GLY B O 1
ATOM 1170 N N . VAL B 1 10 ? -3.133 13.148 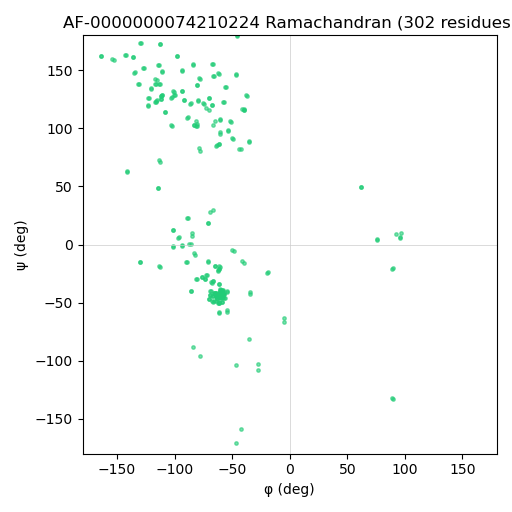4.625 1 92.06 10 VAL B N 1
ATOM 1171 C CA . VAL B 1 10 ? -4.484 13.43 5.098 1 92.06 10 VAL B CA 1
ATOM 1172 C C . VAL B 1 10 ? -4.922 14.812 4.613 1 92.06 10 VAL B C 1
ATOM 1174 O O . VAL B 1 10 ? -4.09 15.625 4.215 1 92.06 10 VAL B O 1
ATOM 1177 N N . ASP B 1 11 ? -6.25 14.953 4.449 1 77.5 11 ASP B N 1
ATOM 1178 C CA . ASP B 1 11 ? -6.812 16.281 4.168 1 77.5 11 ASP B CA 1
ATOM 1179 C C . ASP B 1 11 ? -7.973 16.594 5.105 1 77.5 11 ASP B C 1
ATOM 1181 O O . ASP B 1 11 ? -8.266 15.812 6.02 1 77.5 11 ASP B O 1
ATOM 1185 N N . HIS B 1 12 ? -8.469 17.812 5.035 1 74 12 HIS B N 1
ATOM 1186 C CA . HIS B 1 12 ? -9.539 18.25 5.922 1 74 12 HIS B CA 1
ATOM 1187 C C . HIS B 1 12 ? -10.805 17.438 5.715 1 74 12 HIS B C 1
ATOM 1189 O O . HIS B 1 12 ? -11.625 17.312 6.629 1 74 12 HIS B O 1
ATOM 1195 N N . LYS B 1 13 ? -10.875 16.859 4.555 1 74.88 13 LYS B N 1
ATOM 1196 C CA . LYS B 1 13 ? -12.125 16.188 4.227 1 74.88 13 LYS B CA 1
ATOM 1197 C C . LYS B 1 13 ? -12.102 14.727 4.684 1 74.88 13 LYS B C 1
ATOM 1199 O O . LYS B 1 13 ? -13.156 14.117 4.863 1 74.88 13 LYS B O 1
ATOM 1204 N N . ASN B 1 14 ? -10.922 14.25 4.988 1 78.81 14 ASN B N 1
ATOM 1205 C CA . ASN B 1 14 ? -10.852 12.812 5.25 1 78.81 14 ASN B CA 1
ATOM 1206 C C . ASN B 1 14 ? -9.898 12.5 6.398 1 78.81 14 ASN B C 1
ATOM 1208 O O . ASN B 1 14 ? -8.961 11.719 6.234 1 78.81 14 ASN B O 1
ATOM 1212 N N . PRO B 1 15 ? -10.242 13.008 7.531 1 80.75 15 PRO B N 1
ATOM 1213 C CA . PRO B 1 15 ? -9.375 12.68 8.672 1 80.75 15 PRO B CA 1
ATOM 1214 C C . PRO B 1 15 ? -9.391 11.195 9.016 1 80.75 15 PRO B C 1
ATOM 1216 O O . PRO B 1 15 ? -8.461 10.695 9.656 1 80.75 15 PRO B O 1
ATOM 1219 N N . GLU B 1 16 ? -10.398 10.484 8.547 1 89.81 16 GLU B N 1
ATOM 1220 C CA . GLU B 1 16 ? -10.555 9.062 8.859 1 89.81 16 GLU B CA 1
ATOM 1221 C C . GLU B 1 16 ? -9.492 8.227 8.148 1 89.81 16 GLU B C 1
ATOM 1223 O O . GLU B 1 16 ? -9.273 7.066 8.5 1 89.81 16 GLU B O 1
ATOM 1228 N N . LEU B 1 17 ? -8.852 8.789 7.195 1 91.69 17 LEU B N 1
ATOM 1229 C CA . LEU B 1 17 ? -7.801 8.07 6.48 1 91.69 17 LEU B CA 1
ATOM 1230 C C . LEU B 1 17 ? -6.68 7.656 7.43 1 91.69 17 LEU B C 1
ATOM 1232 O O . LEU B 1 17 ? -6.125 6.566 7.297 1 91.69 17 LEU B O 1
ATOM 1236 N N . ALA B 1 18 ? -6.363 8.5 8.336 1 95.31 18 ALA B N 1
ATOM 1237 C CA . ALA B 1 18 ? -5.336 8.188 9.32 1 95.31 18 ALA B CA 1
ATOM 1238 C C . ALA B 1 18 ? -5.734 6.977 10.164 1 95.31 18 ALA B C 1
ATOM 1240 O O . ALA B 1 18 ? -4.914 6.098 10.438 1 95.31 18 ALA B O 1
ATOM 1241 N N . ARG B 1 19 ? -6.98 6.969 10.555 1 95.62 19 ARG B N 1
ATOM 1242 C CA . ARG B 1 19 ? -7.465 5.84 11.344 1 95.62 19 ARG B CA 1
ATOM 1243 C C . ARG B 1 19 ? -7.426 4.547 10.539 1 95.62 19 ARG B C 1
ATOM 1245 O O . ARG B 1 19 ? -7.051 3.494 11.055 1 95.62 19 ARG B O 1
ATOM 1252 N N . ARG B 1 20 ? -7.867 4.613 9.328 1 95.38 20 ARG B N 1
ATOM 1253 C CA . ARG B 1 20 ? -7.84 3.441 8.461 1 95.38 20 ARG B CA 1
ATOM 1254 C C . ARG B 1 20 ? -6.41 2.951 8.25 1 95.38 20 ARG B C 1
ATOM 1256 O O . ARG B 1 20 ? -6.164 1.744 8.195 1 95.38 20 ARG B O 1
ATOM 1263 N N . ALA B 1 21 ? -5.488 3.893 8.07 1 96.62 21 ALA B N 1
ATOM 1264 C CA . ALA B 1 21 ? -4.078 3.523 7.969 1 96.62 21 ALA B CA 1
ATOM 1265 C C . ALA B 1 21 ? -3.605 2.811 9.234 1 96.62 21 ALA B C 1
ATOM 1267 O O . ALA B 1 21 ? -2.902 1.8 9.156 1 96.62 21 ALA B O 1
ATOM 1268 N N . ALA B 1 22 ? -3.982 3.299 10.383 1 96.38 22 ALA B N 1
ATOM 1269 C CA . ALA B 1 22 ? -3.637 2.668 11.656 1 96.38 22 ALA B CA 1
ATOM 1270 C C . ALA B 1 22 ? -4.207 1.255 11.734 1 96.38 22 ALA B C 1
ATOM 1272 O O . ALA B 1 22 ? -3.518 0.326 12.164 1 96.38 22 ALA B O 1
ATOM 1273 N N . SER B 1 23 ? -5.465 1.156 11.344 1 95.12 23 SER B N 1
ATOM 1274 C CA . SER B 1 23 ? -6.113 -0.15 11.359 1 95.12 23 SER B CA 1
ATOM 1275 C C . SER B 1 23 ? -5.379 -1.146 10.469 1 95.12 23 SER B C 1
ATOM 1277 O O . SER B 1 23 ? -5.242 -2.318 10.828 1 95.12 23 SER B O 1
ATOM 1279 N N . LEU B 1 24 ? -4.957 -0.653 9.336 1 95.19 24 LEU B N 1
ATOM 1280 C CA . LEU B 1 24 ? -4.195 -1.508 8.43 1 95.19 24 LEU B CA 1
ATOM 1281 C C . LEU B 1 24 ? -2.904 -1.981 9.094 1 95.19 24 LEU B C 1
ATOM 1283 O O . LEU B 1 24 ? -2.604 -3.176 9.086 1 95.19 24 LEU B O 1
ATOM 1287 N N . VAL B 1 25 ? -2.127 -1.063 9.656 1 94.88 25 VAL B N 1
ATOM 1288 C CA . VAL B 1 25 ? -0.87 -1.378 10.328 1 94.88 25 VAL B CA 1
ATOM 1289 C C . VAL B 1 25 ? -1.117 -2.389 11.445 1 94.88 25 VAL B C 1
ATOM 1291 O O . VAL B 1 25 ? -0.39 -3.379 11.57 1 94.88 25 VAL B O 1
ATOM 1294 N N . GLN B 1 26 ? -2.121 -2.221 12.18 1 93.62 26 GLN B N 1
ATOM 1295 C CA . GLN B 1 26 ? -2.443 -3.109 13.289 1 93.62 26 GLN B CA 1
ATOM 1296 C C . GLN B 1 26 ? -2.873 -4.484 12.789 1 93.62 26 GLN B C 1
ATOM 1298 O O . GLN B 1 26 ? -2.551 -5.504 13.406 1 93.62 26 GLN B O 1
ATOM 1303 N N . SER B 1 27 ? -3.658 -4.516 11.703 1 92.56 27 SER B N 1
ATOM 1304 C CA . SER B 1 27 ? -4.105 -5.785 11.141 1 92.56 27 SER B CA 1
ATOM 1305 C C . SER B 1 27 ? -2.926 -6.637 10.688 1 92.56 27 SER B C 1
ATOM 1307 O O . SER B 1 27 ? -3.041 -7.859 10.578 1 92.56 27 SER B O 1
ATOM 1309 N N . LEU B 1 28 ? -1.797 -5.961 10.453 1 91.81 28 LEU B N 1
ATOM 1310 C CA . LEU B 1 28 ? -0.59 -6.664 10.031 1 91.81 28 LEU B CA 1
ATOM 1311 C C . LEU B 1 28 ? 0.288 -7.008 11.234 1 91.81 28 LEU B C 1
ATOM 1313 O O . LEU B 1 28 ? 1.39 -7.535 11.07 1 91.81 28 LEU B O 1
ATOM 1317 N N . GLY B 1 29 ? -0.139 -6.625 12.406 1 87.44 29 GLY B N 1
ATOM 1318 C CA . GLY B 1 29 ? 0.57 -6.953 13.633 1 87.44 29 GLY B CA 1
ATOM 1319 C C . GLY B 1 29 ? 1.494 -5.848 14.102 1 87.44 29 GLY B C 1
ATOM 1320 O O . GLY B 1 29 ? 2.277 -6.043 15.031 1 87.44 29 GLY B O 1
ATOM 1321 N N . GLY B 1 30 ? 1.416 -4.75 13.422 1 87.88 30 GLY B N 1
ATOM 1322 C CA . GLY B 1 30 ? 2.26 -3.639 13.82 1 87.88 30 GLY B CA 1
ATOM 1323 C C . GLY B 1 30 ? 1.841 -3.016 15.141 1 87.88 30 GLY B C 1
ATOM 1324 O O . GLY B 1 30 ? 0.663 -2.711 15.336 1 87.88 30 GLY B O 1
ATOM 1325 N N . SER B 1 31 ? 2.826 -2.932 16.094 1 84.75 31 SER B N 1
ATOM 1326 C CA . SER B 1 31 ? 2.518 -2.312 17.375 1 84.75 31 SER B CA 1
ATOM 1327 C C . SER B 1 31 ? 3.561 -1.265 17.75 1 84.75 31 SER B C 1
ATOM 1329 O O . SER B 1 31 ? 3.326 -0.432 18.625 1 84.75 31 SER B O 1
ATOM 1331 N N . LEU B 1 32 ? 4.629 -1.27 17.125 1 88.69 32 LEU B N 1
ATOM 1332 C CA . LEU B 1 32 ? 5.691 -0.302 17.391 1 88.69 32 LEU B CA 1
ATOM 1333 C C . LEU B 1 32 ? 5.902 0.611 16.188 1 88.69 32 LEU B C 1
ATOM 1335 O O . LEU B 1 32 ? 7.031 0.78 15.719 1 88.69 32 LEU B O 1
ATOM 1339 N N . ILE B 1 33 ? 4.793 1.112 15.719 1 94.12 33 ILE B N 1
ATOM 1340 C CA . ILE B 1 33 ? 4.797 1.959 14.531 1 94.12 33 ILE B CA 1
ATOM 1341 C C . ILE B 1 33 ? 4.219 3.33 14.875 1 94.12 33 ILE B C 1
ATOM 1343 O O . ILE B 1 33 ? 3.211 3.428 15.578 1 94.12 33 ILE B O 1
ATOM 1347 N N . GLU B 1 34 ? 4.883 4.34 14.445 1 96.81 34 GLU B N 1
ATOM 1348 C CA . GLU B 1 34 ? 4.352 5.691 14.555 1 96.81 34 GLU B CA 1
ATOM 1349 C C . GLU B 1 34 ? 3.76 6.164 13.227 1 96.81 34 GLU B C 1
ATOM 1351 O O . GLU B 1 34 ? 4.398 6.043 12.18 1 96.81 34 GLU B O 1
ATOM 1356 N N . LEU B 1 35 ? 2.549 6.707 13.289 1 97.38 35 LEU B N 1
ATOM 1357 C CA . LEU B 1 35 ? 1.946 7.312 12.109 1 97.38 35 LEU B CA 1
ATOM 1358 C C . LEU B 1 35 ? 2.273 8.805 12.039 1 97.38 35 LEU B C 1
ATOM 1360 O O . LEU B 1 35 ? 2.078 9.531 13.008 1 97.38 35 LEU B O 1
ATOM 1364 N N . VAL B 1 36 ? 2.848 9.227 10.938 1 97.62 36 VAL B N 1
ATOM 1365 C CA . VAL B 1 36 ? 3.072 10.641 10.656 1 97.62 36 VAL B CA 1
ATOM 1366 C C . VAL B 1 36 ? 2.035 11.141 9.656 1 97.62 36 VAL B C 1
ATOM 1368 O O . VAL B 1 36 ? 2.143 10.867 8.453 1 97.62 36 VAL B O 1
ATOM 1371 N N . CYS B 1 37 ? 1.059 11.828 10.164 1 96.88 37 CYS B N 1
ATOM 1372 C CA . CYS B 1 37 ? -0.021 12.352 9.328 1 96.88 37 CYS B CA 1
ATOM 1373 C C . CYS B 1 37 ? 0.351 13.703 8.734 1 96.88 37 CYS B C 1
ATOM 1375 O O . CYS B 1 37 ? 0.607 14.656 9.469 1 96.88 37 CYS B O 1
ATOM 1377 N N . VAL B 1 38 ? 0.325 13.75 7.406 1 95.06 38 VAL B N 1
ATOM 1378 C CA . VAL B 1 38 ? 0.769 14.961 6.723 1 95.06 38 VAL B CA 1
ATOM 1379 C C . VAL B 1 38 ? -0.395 15.57 5.945 1 95.06 38 VAL B C 1
ATOM 1381 O O . VAL B 1 38 ? -1.059 14.883 5.164 1 95.06 38 VAL B O 1
ATOM 1384 N N . TRP B 1 39 ? -0.719 16.766 6.211 1 90.44 39 TRP B N 1
ATOM 1385 C CA . TRP B 1 39 ? -1.608 17.531 5.344 1 90.44 39 TRP B CA 1
ATOM 1386 C C . TRP B 1 39 ? -0.861 18.672 4.68 1 90.44 39 TRP B C 1
ATOM 1388 O O . TRP B 1 39 ? 0.033 19.281 5.281 1 90.44 39 TRP B O 1
ATOM 1398 N N . VAL B 1 40 ? -1.166 18.828 3.439 1 84 40 VAL B N 1
ATOM 1399 C CA . VAL B 1 40 ? -0.407 19.797 2.639 1 84 40 VAL B CA 1
ATOM 1400 C C . VAL B 1 40 ? -1.321 20.922 2.184 1 84 40 VAL B C 1
ATOM 1402 O O . VAL B 1 40 ? -2.396 20.688 1.63 1 84 40 VAL B O 1
ATOM 1405 N N . ASP B 1 41 ? -0.942 22.156 2.516 1 77.56 41 ASP B N 1
ATOM 1406 C CA . ASP B 1 41 ? -1.579 23.344 1.984 1 77.56 41 ASP B CA 1
ATOM 1407 C C . ASP B 1 41 ? -1.049 23.688 0.592 1 77.56 41 ASP B C 1
ATOM 1409 O O . ASP B 1 41 ? 0.064 24.188 0.452 1 77.56 41 ASP B O 1
ATOM 1413 N N . GLU B 1 42 ? -1.827 23.359 -0.392 1 70.88 42 GLU B N 1
ATOM 1414 C CA . GLU B 1 42 ? -1.367 23.516 -1.769 1 70.88 42 GLU B CA 1
ATOM 1415 C C . GLU B 1 42 ? -1.21 24.984 -2.133 1 70.88 42 GLU B C 1
ATOM 1417 O O . GLU B 1 42 ? -0.447 25.328 -3.039 1 70.88 42 GLU B O 1
ATOM 1422 N N . ALA B 1 43 ? -2.033 25.859 -1.598 1 64.31 43 ALA B N 1
ATOM 1423 C CA . ALA B 1 43 ? -1.964 27.281 -1.875 1 64.31 43 ALA B CA 1
ATOM 1424 C C . ALA B 1 43 ? -0.746 27.922 -1.207 1 64.31 43 ALA B C 1
ATOM 1426 O O . ALA B 1 43 ? -0.299 29 -1.606 1 64.31 43 ALA B O 1
ATOM 1427 N N . ALA B 1 44 ? -0.29 27.375 -0.185 1 58.16 44 ALA B N 1
ATOM 1428 C CA . ALA B 1 44 ? 0.822 27.953 0.561 1 58.16 44 ALA B CA 1
ATOM 1429 C C . ALA B 1 44 ? 2.152 27.672 -0.132 1 58.16 44 ALA B C 1
ATOM 1431 O O . ALA B 1 44 ? 2.48 26.531 -0.426 1 58.16 44 ALA B O 1
ATOM 1432 N N . VAL B 1 45 ? 2.488 28.5 -1.218 1 49.84 45 VAL B N 1
ATOM 1433 C CA . VAL B 1 45 ? 3.773 28.359 -1.896 1 49.84 45 VAL B CA 1
ATOM 1434 C C . VAL B 1 45 ? 4.906 28.438 -0.876 1 49.84 45 VAL B C 1
ATOM 1436 O O . VAL B 1 45 ? 4.961 29.375 -0.067 1 49.84 45 VAL B O 1
ATOM 1439 N N . SER B 1 46 ? 5.387 27.359 -0.495 1 47.03 46 SER B N 1
ATOM 1440 C CA . SER B 1 46 ? 6.566 27.375 0.364 1 47.03 46 SER B CA 1
ATOM 1441 C C . SER B 1 46 ? 7.652 28.281 -0.214 1 47.03 46 SER B C 1
ATOM 1443 O O . SER B 1 46 ? 8.055 28.109 -1.367 1 47.03 46 SER B O 1
ATOM 1445 N N . ASP B 1 47 ? 7.77 29.594 0.084 1 40.38 47 ASP B N 1
ATOM 1446 C CA . ASP B 1 47 ? 8.984 30.312 -0.276 1 40.38 47 ASP B CA 1
ATOM 1447 C C . ASP B 1 47 ? 10.234 29.516 0.116 1 40.38 47 ASP B C 1
ATOM 1449 O O . ASP B 1 47 ? 10.172 28.641 0.972 1 40.38 47 ASP B O 1
ATOM 1453 N N . SER B 1 48 ? 11.312 29.625 -0.682 1 42.22 48 SER B N 1
ATOM 1454 C CA . SER B 1 48 ? 12.609 29.016 -0.435 1 42.22 48 SER B CA 1
ATOM 1455 C C . SER B 1 48 ? 12.93 28.969 1.056 1 42.22 48 SER B C 1
ATOM 1457 O O . SER B 1 48 ? 13.875 28.312 1.477 1 42.22 48 SER B O 1
ATOM 1459 N N . ARG B 1 49 ? 12.641 30.078 1.854 1 44.44 49 ARG B N 1
ATOM 1460 C CA . ARG B 1 49 ? 13.211 30.297 3.182 1 44.44 49 ARG B CA 1
ATOM 1461 C C . ARG B 1 49 ? 12.352 29.641 4.258 1 44.44 49 ARG B C 1
ATOM 1463 O O . ARG B 1 49 ? 12.531 29.906 5.449 1 44.44 49 ARG B O 1
ATOM 1470 N N . GLY B 1 50 ? 11.523 28.641 4.047 1 40.22 50 GLY B N 1
ATOM 1471 C CA . GLY B 1 50 ? 10.789 27.875 5.043 1 40.22 50 GLY B CA 1
ATOM 1472 C C . GLY B 1 50 ? 9.438 28.469 5.379 1 40.22 50 GLY B C 1
ATOM 1473 O O . GLY B 1 50 ? 8.75 28 6.281 1 40.22 50 GLY B O 1
ATOM 1474 N N . PHE B 1 51 ? 9.133 29.797 5.133 1 36.69 51 PHE B N 1
ATOM 1475 C CA . PHE B 1 51 ? 7.906 30.422 5.613 1 36.69 51 PHE B CA 1
ATOM 1476 C C . PHE B 1 51 ? 6.781 30.25 4.602 1 36.69 51 PHE B C 1
ATOM 1478 O O . PHE B 1 51 ? 6.973 30.469 3.406 1 36.69 51 PHE B O 1
ATOM 1485 N N . THR B 1 52 ? 5.77 29.453 4.844 1 43.34 52 THR B N 1
ATOM 1486 C CA . THR B 1 52 ? 4.527 29.281 4.09 1 43.34 52 THR B CA 1
ATOM 1487 C C . THR B 1 52 ? 3.74 30.594 4.059 1 43.34 52 THR B C 1
ATOM 1489 O O . THR B 1 52 ? 3.396 31.141 5.105 1 43.34 52 THR B O 1
ATOM 1492 N N . VAL B 1 53 ? 3.934 31.547 3.156 1 38.41 53 VAL B N 1
ATOM 1493 C CA . VAL B 1 53 ? 3.08 32.719 3.006 1 38.41 53 VAL B CA 1
ATOM 1494 C C . VAL B 1 53 ? 1.865 32.375 2.148 1 38.41 53 VAL B C 1
ATOM 1496 O O . VAL B 1 53 ? 2.008 31.859 1.043 1 38.41 53 VAL B O 1
ATOM 1499 N N . SER B 1 54 ? 0.65 32.156 2.705 1 42.78 54 SER B N 1
ATOM 1500 C CA . SER B 1 54 ? -0.613 32.062 1.979 1 42.78 54 SER B CA 1
ATOM 1501 C C . SER B 1 54 ? -0.8 33.281 1.061 1 42.78 54 SER B C 1
ATOM 1503 O O . SER B 1 54 ? -0.666 34.438 1.494 1 42.78 54 SER B O 1
ATOM 1505 N N . VAL B 1 55 ? -0.676 33.219 -0.219 1 40.88 55 VAL B N 1
ATOM 1506 C CA . VAL B 1 55 ? -0.801 34.312 -1.163 1 40.88 55 VAL B CA 1
ATOM 1507 C C . VAL B 1 55 ? -2.213 34.906 -1.098 1 40.88 55 VAL B C 1
ATOM 1509 O O . VAL B 1 55 ? -2.447 36.031 -1.537 1 40.88 55 VAL B O 1
ATOM 1512 N N . ASP B 1 56 ? -3.348 34.094 -1.343 1 40.16 56 ASP B N 1
ATOM 1513 C CA . ASP B 1 56 ? -4.59 34.812 -1.571 1 40.16 56 ASP B CA 1
ATOM 1514 C C . ASP B 1 56 ? -5.098 35.469 -0.28 1 40.16 56 ASP B C 1
ATOM 1516 O O . ASP B 1 56 ? -5.34 34.75 0.709 1 40.16 56 ASP B O 1
ATOM 1520 N N . PRO B 1 57 ? -5.172 36.75 -0.203 1 41.25 57 PRO B N 1
ATOM 1521 C CA . PRO B 1 57 ? -5.613 37.531 0.949 1 41.25 57 PRO B CA 1
ATOM 1522 C C . PRO B 1 57 ? -6.996 37.125 1.449 1 41.25 57 PRO B C 1
ATOM 1524 O O . PRO B 1 57 ? -7.277 37.219 2.646 1 41.25 57 PRO B O 1
ATOM 1527 N N . ASP B 1 58 ? -8.062 37.156 0.569 1 42.53 58 ASP B N 1
ATOM 1528 C CA . ASP B 1 58 ? -9.445 36.969 0.999 1 42.53 58 ASP B CA 1
ATOM 1529 C C . ASP B 1 58 ? -9.648 35.562 1.528 1 42.53 58 ASP B C 1
ATOM 1531 O O . ASP B 1 58 ? -10.625 35.281 2.232 1 42.53 58 ASP B O 1
ATOM 1535 N N . ILE B 1 59 ? -9.281 34.625 0.925 1 41.53 59 ILE B N 1
ATOM 1536 C CA . ILE B 1 59 ? -9.352 33.25 1.421 1 41.53 59 ILE B CA 1
ATOM 1537 C C . ILE B 1 59 ? -8.336 33.062 2.543 1 41.53 59 ILE B C 1
ATOM 1539 O O . ILE B 1 59 ? -7.375 32.281 2.395 1 41.53 59 ILE B O 1
ATOM 1543 N N . ALA B 1 60 ? -7.934 34.125 3.045 1 41.16 60 ALA B N 1
ATOM 1544 C CA . ALA B 1 60 ? -7.211 34.094 4.312 1 41.16 60 ALA B CA 1
ATOM 1545 C C . ALA B 1 60 ? -7.945 33.25 5.352 1 41.16 60 ALA B C 1
ATOM 1547 O O . ALA B 1 60 ? -8.328 33.75 6.41 1 41.16 60 ALA B O 1
ATOM 1548 N N . VAL B 1 61 ? -9.133 32.75 5.105 1 45.38 61 VAL B N 1
ATOM 1549 C CA . VAL B 1 61 ? -9.312 31.766 6.156 1 45.38 61 VAL B CA 1
ATOM 1550 C C . VAL B 1 61 ? -7.977 31.094 6.469 1 45.38 61 VAL B C 1
ATOM 1552 O O . VAL B 1 61 ? -7.375 30.453 5.605 1 45.38 61 VAL B O 1
ATOM 1555 N N . SER B 1 62 ? -7.176 31.641 7.363 1 50.09 62 SER B N 1
ATOM 1556 C CA . SER B 1 62 ? -5.781 31.531 7.793 1 50.09 62 SER B CA 1
ATOM 1557 C C . SER B 1 62 ? -5.312 30.094 7.816 1 50.09 62 SER B C 1
ATOM 1559 O O . SER B 1 62 ? -6.109 29.172 8.039 1 50.09 62 SER B O 1
ATOM 1561 N N . SER B 1 63 ? -4.234 29.766 6.902 1 59.88 63 SER B N 1
ATOM 1562 C CA . SER B 1 63 ? -3.424 28.562 6.965 1 59.88 63 SER B CA 1
ATOM 1563 C C . SER B 1 63 ? -3.492 27.922 8.352 1 59.88 63 SER B C 1
ATOM 1565 O O . SER B 1 63 ? -3.605 26.703 8.469 1 59.88 63 SER B O 1
ATOM 1567 N N . ASP B 1 64 ? -3.824 28.922 9.227 1 68.12 64 ASP B N 1
ATOM 1568 C CA . ASP B 1 64 ? -3.814 28.438 10.602 1 68.12 64 ASP B CA 1
ATOM 1569 C C . ASP B 1 64 ? -5.16 27.812 10.977 1 68.12 64 ASP B C 1
ATOM 1571 O O . ASP B 1 64 ? -5.207 26.797 11.656 1 68.12 64 ASP B O 1
ATOM 1575 N N . ALA B 1 65 ? -6.293 28.547 10.453 1 74.88 65 ALA B N 1
ATOM 1576 C CA . ALA B 1 65 ? -7.598 27.969 10.789 1 74.88 65 ALA B CA 1
ATOM 1577 C C . ALA B 1 65 ? -7.801 26.625 10.102 1 74.88 65 ALA B C 1
ATOM 1579 O O . ALA B 1 65 ? -8.328 25.688 10.711 1 74.88 65 ALA B O 1
ATOM 1580 N N . TYR B 1 66 ? -7.449 26.625 8.906 1 75.38 66 TYR B N 1
ATOM 1581 C CA . TYR B 1 66 ? -7.527 25.359 8.18 1 75.38 66 TYR B CA 1
ATOM 1582 C C . TYR B 1 66 ? -6.719 24.281 8.883 1 75.38 66 TYR B C 1
ATOM 1584 O O . TYR B 1 66 ? -7.207 23.156 9.07 1 75.38 66 TYR B O 1
ATOM 1592 N N . GLY B 1 67 ? -5.574 24.641 9.25 1 80 67 GLY B N 1
ATOM 1593 C CA . GLY B 1 67 ? -4.73 23.703 9.977 1 80 67 GLY B CA 1
ATOM 1594 C C . GLY B 1 67 ? -5.348 23.234 11.281 1 80 67 GLY B C 1
ATOM 1595 O O . GLY B 1 67 ? -5.266 22.047 11.625 1 80 67 GLY B O 1
ATOM 1596 N N . ALA B 1 68 ? -5.977 24.234 11.914 1 84.06 68 ALA B N 1
ATOM 1597 C CA . ALA B 1 68 ? -6.625 23.891 13.172 1 84.06 68 ALA B CA 1
ATOM 1598 C C . ALA B 1 68 ? -7.777 22.906 12.945 1 84.06 68 ALA B C 1
ATOM 1600 O O . ALA B 1 68 ? -7.988 21.984 13.742 1 84.06 68 ALA B O 1
ATOM 1601 N N . ASP B 1 69 ? -8.516 23.141 11.922 1 85.44 69 ASP B N 1
ATOM 1602 C CA . ASP B 1 69 ? -9.633 22.25 11.586 1 85.44 69 ASP B CA 1
ATOM 1603 C C . ASP B 1 69 ? -9.133 20.844 11.266 1 85.44 69 ASP B C 1
ATOM 1605 O O . ASP B 1 69 ? -9.727 19.859 11.703 1 85.44 69 ASP B O 1
ATOM 1609 N N . VAL B 1 70 ? -8.07 20.75 10.477 1 85.06 70 VAL B N 1
ATOM 1610 C CA . VAL B 1 70 ? -7.5 19.453 10.133 1 85.06 70 VAL B CA 1
ATOM 1611 C C . VAL B 1 70 ? -7.02 18.75 11.398 1 85.06 70 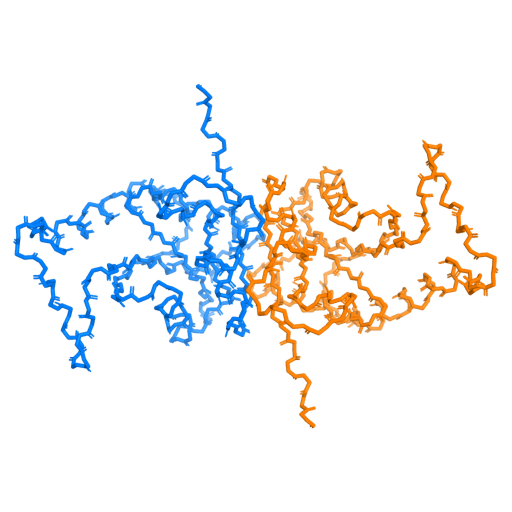VAL B C 1
ATOM 1613 O O . VAL B 1 70 ? -7.301 17.562 11.602 1 85.06 70 VAL B O 1
ATOM 1616 N N . LEU B 1 71 ? -6.391 19.469 12.211 1 89.81 71 LEU B N 1
ATOM 1617 C CA . LEU B 1 71 ? -5.852 18.906 13.438 1 89.81 71 LEU B CA 1
ATOM 1618 C C . LEU B 1 71 ? -6.977 18.422 14.352 1 89.81 71 LEU B C 1
ATOM 1620 O O . LEU B 1 71 ? -6.871 17.344 14.961 1 89.81 71 LEU B O 1
ATOM 1624 N N . ALA B 1 72 ? -8 19.203 14.445 1 91.56 72 ALA B N 1
ATOM 1625 C CA . ALA B 1 72 ? -9.148 18.797 15.258 1 91.56 72 ALA B CA 1
ATOM 1626 C C . ALA B 1 72 ? -9.773 17.516 14.719 1 91.56 72 ALA B C 1
ATOM 1628 O O . ALA B 1 72 ? -10.117 16.625 15.484 1 91.56 72 ALA B O 1
ATOM 1629 N N . GLY B 1 73 ? -9.938 17.453 13.453 1 92.19 73 GLY B N 1
ATOM 1630 C CA . GLY B 1 73 ? -10.453 16.25 12.82 1 92.19 73 GLY B CA 1
ATOM 1631 C C . GLY B 1 73 ? -9.578 15.031 13.07 1 92.19 73 GLY B C 1
ATOM 1632 O O . GLY B 1 73 ? -10.086 13.945 13.352 1 92.19 73 GLY B O 1
ATOM 1633 N N . LEU B 1 74 ? -8.289 15.211 12.984 1 93.31 74 LEU B N 1
ATOM 1634 C CA . LEU B 1 74 ? -7.34 14.133 13.234 1 93.31 74 LEU B CA 1
ATOM 1635 C C . LEU B 1 74 ? -7.422 13.664 14.688 1 93.31 74 LEU B C 1
ATOM 1637 O O . LEU B 1 74 ? -7.426 12.461 14.953 1 93.31 74 LEU B O 1
ATOM 1641 N N . ASN B 1 75 ? -7.477 14.633 15.578 1 94.12 75 ASN B N 1
ATOM 1642 C CA . ASN B 1 75 ? -7.578 14.289 17 1 94.12 75 ASN B CA 1
ATOM 1643 C C . ASN B 1 75 ? -8.812 13.438 17.281 1 94.12 75 ASN B C 1
ATOM 1645 O O . ASN B 1 75 ? -8.75 12.469 18.031 1 94.12 75 ASN B O 1
ATOM 1649 N N . ARG B 1 76 ? -9.852 13.773 16.641 1 94.06 76 ARG B N 1
ATOM 1650 C CA . ARG B 1 76 ? -11.078 13.008 16.828 1 94.06 76 ARG B CA 1
ATOM 1651 C C . ARG B 1 76 ? -10.961 11.617 16.219 1 94.06 76 ARG B C 1
ATOM 1653 O O . ARG B 1 76 ? -11.281 10.617 16.859 1 94.06 76 ARG B O 1
ATOM 1660 N N . ALA B 1 77 ? -10.492 11.531 15.047 1 93.31 77 ALA B N 1
ATOM 1661 C CA . ALA B 1 77 ? -10.406 10.281 14.312 1 93.31 77 ALA B CA 1
ATOM 1662 C C . ALA B 1 77 ? -9.414 9.32 14.969 1 93.31 77 ALA B C 1
ATOM 1664 O O . ALA B 1 77 ? -9.602 8.102 14.93 1 93.31 77 ALA B O 1
ATOM 1665 N N . MET B 1 78 ? -8.484 9.898 15.531 1 95 78 MET B N 1
ATOM 1666 C CA . MET B 1 78 ? -7.379 9.078 16.016 1 95 78 MET B CA 1
ATOM 1667 C C . MET B 1 78 ? -7.496 8.852 17.531 1 95 78 MET B C 1
ATOM 1669 O O . MET B 1 78 ? -6.578 8.32 18.156 1 95 78 MET B O 1
ATOM 1673 N N . ALA B 1 79 ? -8.742 9.242 17.922 1 89.12 79 ALA B N 1
ATOM 1674 C CA . ALA B 1 79 ? -9.016 9.016 19.344 1 89.12 79 ALA B CA 1
ATOM 1675 C C . ALA B 1 79 ? -9.055 7.527 19.672 1 89.12 79 ALA B C 1
ATOM 1677 O O . ALA B 1 79 ? -9.734 6.758 18.984 1 89.12 79 ALA B O 1
ATOM 1678 N N . ASP B 1 80 ? -7.965 6.887 20.312 1 92 80 ASP B N 1
ATOM 1679 C CA . ASP B 1 80 ? -7.969 5.523 20.828 1 92 80 ASP B CA 1
ATOM 1680 C C . ASP B 1 80 ? -7.367 4.551 19.828 1 92 80 ASP B C 1
ATOM 1682 O O . ASP B 1 80 ? -7.672 3.354 19.844 1 92 80 ASP B O 1
ATOM 1686 N N . VAL B 1 81 ? -6.77 4.965 18.781 1 89.81 81 VAL B N 1
ATOM 1687 C CA . VAL B 1 81 ? -6.211 4.109 17.75 1 89.81 81 VAL B CA 1
ATOM 1688 C C . VAL B 1 81 ? -5.117 3.221 18.328 1 89.81 81 VAL B C 1
ATOM 1690 O O . VAL B 1 81 ? -4.84 2.139 17.812 1 89.81 81 VAL B O 1
ATOM 1693 N N . GLY B 1 82 ? -4.562 3.537 19.469 1 91.44 82 GLY B N 1
ATOM 1694 C CA . GLY B 1 82 ? -3.598 2.701 20.172 1 91.44 82 GLY B CA 1
ATOM 1695 C C . GLY B 1 82 ? -2.217 2.73 19.547 1 91.44 82 GLY B C 1
ATOM 1696 O O . GLY B 1 82 ? -1.371 1.888 19.844 1 91.44 82 GLY B O 1
ATOM 1697 N N . LEU B 1 83 ? -1.96 3.488 18.562 1 94.5 83 LEU B N 1
ATOM 1698 C CA . LEU B 1 83 ? -0.645 3.732 17.984 1 94.5 83 LEU B CA 1
ATOM 1699 C C . LEU B 1 83 ? -0.229 5.188 18.156 1 94.5 83 LEU B C 1
ATOM 1701 O O . LEU B 1 83 ? -1.069 6.09 18.109 1 94.5 83 LEU B O 1
ATOM 1705 N N . PRO B 1 84 ? 1.069 5.32 18.438 1 95.06 84 PRO B N 1
ATOM 1706 C CA . PRO B 1 84 ? 1.528 6.711 18.438 1 95.06 84 PRO B CA 1
ATOM 1707 C C . PRO B 1 84 ? 1.354 7.391 17.078 1 95.06 84 PRO B C 1
ATOM 1709 O O . PRO B 1 84 ? 1.451 6.734 16.031 1 95.06 84 PRO B O 1
ATOM 1712 N N . TRP B 1 85 ? 1.083 8.633 17.109 1 95.69 85 TRP B N 1
ATOM 1713 C CA . TRP B 1 85 ? 0.961 9.391 15.867 1 95.69 85 TRP B CA 1
ATOM 1714 C C . TRP B 1 85 ? 1.304 10.859 16.094 1 95.69 85 TRP B C 1
ATOM 1716 O O . TRP B 1 85 ? 1.315 11.328 17.234 1 95.69 85 TRP B O 1
ATOM 1726 N N . CYS B 1 86 ? 1.637 11.523 15.031 1 96 86 CYS B N 1
ATOM 1727 C CA . CYS B 1 86 ? 1.83 12.969 15.031 1 96 86 CYS B CA 1
ATOM 1728 C C . CYS B 1 86 ? 1.316 13.586 13.734 1 96 86 CYS B C 1
ATOM 1730 O O . CYS B 1 86 ? 0.979 12.867 12.789 1 96 86 CYS B O 1
ATOM 1732 N N . ALA B 1 87 ? 1.129 14.867 13.758 1 94.75 87 ALA B N 1
ATOM 1733 C CA . ALA B 1 87 ? 0.649 15.602 12.586 1 94.75 87 ALA B CA 1
ATOM 1734 C C . ALA B 1 87 ? 1.692 16.609 12.109 1 94.75 87 ALA B C 1
ATOM 1736 O O . ALA B 1 87 ? 2.355 17.266 12.922 1 94.75 87 ALA B O 1
ATOM 1737 N N . ARG B 1 88 ? 1.798 16.641 10.82 1 93.56 88 ARG B N 1
ATOM 1738 C CA . ARG B 1 88 ? 2.709 17.594 10.195 1 93.56 88 ARG B CA 1
ATOM 1739 C C . ARG B 1 88 ? 2.02 18.359 9.062 1 93.56 88 ARG B C 1
ATOM 1741 O O . ARG B 1 88 ? 1.24 17.766 8.305 1 93.56 88 ARG B O 1
ATOM 1748 N N . ARG B 1 89 ? 2.324 19.625 9.062 1 90.69 89 ARG B N 1
ATOM 1749 C CA . ARG B 1 89 ? 1.815 20.453 7.973 1 90.69 89 ARG B CA 1
ATOM 1750 C C . ARG B 1 89 ? 2.883 20.672 6.906 1 90.69 89 ARG B C 1
ATOM 1752 O O . ARG B 1 89 ? 4.039 20.969 7.227 1 90.69 89 ARG B O 1
ATOM 1759 N N . GLY B 1 90 ? 2.467 20.391 5.727 1 87.62 90 GLY B N 1
ATOM 1760 C CA . GLY B 1 90 ? 3.332 20.703 4.598 1 87.62 90 GLY B CA 1
ATOM 1761 C C . GLY B 1 90 ? 2.785 21.812 3.709 1 87.62 90 GLY B C 1
ATOM 1762 O O . GLY B 1 90 ? 1.677 22.297 3.93 1 87.62 90 GLY B O 1
ATOM 1763 N N . ALA B 1 91 ? 3.641 22.25 2.717 1 86.25 91 ALA B N 1
ATOM 1764 C CA . ALA B 1 91 ? 3.248 23.281 1.771 1 86.25 91 ALA B CA 1
ATOM 1765 C C . ALA B 1 91 ? 3.633 22.906 0.345 1 86.25 91 ALA B C 1
ATOM 1767 O O . ALA B 1 91 ? 4.641 22.234 0.127 1 86.25 91 ALA B O 1
ATOM 1768 N N . GLY B 1 92 ? 2.777 23.391 -0.602 1 87.25 92 GLY B N 1
ATOM 1769 C CA . GLY B 1 92 ? 3.088 23.141 -2.004 1 87.25 92 GLY B CA 1
ATOM 1770 C C . GLY B 1 92 ? 2.51 21.844 -2.531 1 87.25 92 GLY B C 1
ATOM 1771 O O . GLY B 1 92 ? 1.316 21.578 -2.377 1 87.25 92 GLY B O 1
ATOM 1772 N N . ASP B 1 93 ? 3.348 21.094 -3.207 1 87.25 93 ASP B N 1
ATOM 1773 C CA . ASP B 1 93 ? 2.895 19.875 -3.869 1 87.25 93 ASP B CA 1
ATOM 1774 C C . ASP B 1 93 ? 2.76 18.734 -2.871 1 87.25 93 ASP B C 1
ATOM 1776 O O . ASP B 1 93 ? 3.732 18.359 -2.213 1 87.25 93 ASP B O 1
ATOM 1780 N N . PRO B 1 94 ? 1.636 18.156 -2.781 1 91.12 94 PRO B N 1
ATOM 1781 C CA . PRO B 1 94 ? 1.403 17.109 -1.784 1 91.12 94 PRO B CA 1
ATOM 1782 C C . PRO B 1 94 ? 2.322 15.898 -1.972 1 91.12 94 PRO B C 1
ATOM 1784 O O . PRO B 1 94 ? 2.879 15.383 -0.999 1 91.12 94 PRO B O 1
ATOM 1787 N N . ALA B 1 95 ? 2.455 15.453 -3.176 1 91.81 95 ALA B N 1
ATOM 1788 C CA . ALA B 1 95 ? 3.309 14.289 -3.406 1 91.81 95 ALA B CA 1
ATOM 1789 C C . ALA B 1 95 ? 4.75 14.578 -2.994 1 91.81 95 ALA B C 1
ATOM 1791 O O . ALA B 1 95 ? 5.402 13.734 -2.371 1 91.81 95 ALA B O 1
ATOM 1792 N N . ALA B 1 96 ? 5.254 15.719 -3.34 1 93.31 96 ALA B N 1
ATOM 1793 C CA . ALA B 1 96 ? 6.609 16.125 -2.98 1 93.31 96 ALA B CA 1
ATOM 1794 C C . ALA B 1 96 ? 6.773 16.203 -1.465 1 93.31 96 ALA B C 1
ATOM 1796 O O . ALA B 1 96 ? 7.773 15.734 -0.916 1 93.31 96 ALA B O 1
ATOM 1797 N N . GLU B 1 97 ? 5.816 16.75 -0.797 1 93.69 97 GLU B N 1
ATOM 1798 C CA . GLU B 1 97 ? 5.887 16.922 0.65 1 93.69 97 GLU B CA 1
ATOM 1799 C C . GLU B 1 97 ? 5.801 15.578 1.371 1 93.69 97 GLU B C 1
ATOM 1801 O O . GLU B 1 97 ? 6.539 15.328 2.33 1 93.69 97 GLU B O 1
ATOM 1806 N N . LEU B 1 98 ? 4.926 14.75 0.932 1 96.44 98 LEU B N 1
ATOM 1807 C CA . LEU B 1 98 ? 4.832 13.422 1.521 1 96.44 98 LEU B CA 1
ATOM 1808 C C . LEU B 1 98 ? 6.141 12.656 1.35 1 96.44 98 LEU B C 1
ATOM 1810 O O . LEU B 1 98 ? 6.605 11.992 2.279 1 96.44 98 LEU B O 1
ATOM 1814 N N . GLY B 1 99 ? 6.676 12.727 0.177 1 96.44 99 GLY B N 1
ATOM 1815 C CA . GLY B 1 99 ? 7.965 12.102 -0.068 1 96.44 99 GLY B CA 1
ATOM 1816 C C . GLY B 1 99 ? 9.07 12.641 0.822 1 96.44 99 GLY B C 1
ATOM 1817 O O . GLY B 1 99 ? 9.867 11.875 1.367 1 96.44 99 GLY B O 1
ATOM 1818 N N . ARG B 1 100 ? 9.117 13.93 0.934 1 96.38 100 ARG B N 1
ATOM 1819 C CA . ARG B 1 100 ? 10.117 14.578 1.776 1 96.38 100 ARG B CA 1
ATOM 1820 C C . ARG B 1 100 ? 10.008 14.102 3.221 1 96.38 100 ARG B C 1
ATOM 1822 O O . ARG B 1 100 ? 11.016 13.734 3.838 1 96.38 100 ARG B O 1
ATOM 1829 N N . VAL B 1 101 ? 8.828 14.117 3.785 1 96.75 101 VAL B N 1
ATOM 1830 C CA . VAL B 1 101 ? 8.602 13.68 5.16 1 96.75 101 VAL B CA 1
ATOM 1831 C C . VAL B 1 101 ? 8.969 12.211 5.305 1 96.75 101 VAL B C 1
ATOM 1833 O O . VAL B 1 101 ? 9.594 11.812 6.293 1 96.75 101 VAL B O 1
ATOM 1836 N N . ALA B 1 102 ? 8.594 11.414 4.363 1 97.12 102 ALA B N 1
ATOM 1837 C CA . ALA B 1 102 ? 8.914 9.992 4.398 1 97.12 102 ALA B CA 1
ATOM 1838 C C . ALA B 1 102 ? 10.422 9.773 4.465 1 97.12 102 ALA B C 1
ATOM 1840 O O . ALA B 1 102 ? 10.898 8.906 5.199 1 97.12 102 ALA B O 1
ATOM 1841 N N . ASP B 1 103 ? 11.164 10.516 3.695 1 96.06 103 ASP B N 1
ATOM 1842 C CA . ASP B 1 103 ? 12.625 10.438 3.721 1 96.06 103 ASP B CA 1
ATOM 1843 C C . ASP B 1 103 ? 13.172 10.852 5.082 1 96.06 103 ASP B C 1
ATOM 1845 O O . ASP B 1 103 ? 14.055 10.188 5.629 1 96.06 103 ASP B O 1
ATOM 1849 N N . GLU B 1 104 ? 12.688 11.898 5.551 1 95.94 104 GLU B N 1
ATOM 1850 C CA . GLU B 1 104 ? 13.164 12.461 6.812 1 95.94 104 GLU B CA 1
ATOM 1851 C C . GLU B 1 104 ? 13.008 11.461 7.957 1 95.94 104 GLU B C 1
ATOM 1853 O O . GLU B 1 104 ? 13.906 11.312 8.781 1 95.94 104 GLU B O 1
ATOM 1858 N N . VAL B 1 105 ? 11.93 10.711 8.023 1 95.44 105 VAL B N 1
ATOM 1859 C CA . VAL B 1 105 ? 11.648 9.875 9.18 1 95.44 105 VAL B CA 1
ATOM 1860 C C . VAL B 1 105 ? 12.016 8.422 8.867 1 95.44 105 VAL B C 1
ATOM 1862 O O . VAL B 1 105 ? 11.867 7.543 9.719 1 95.44 105 VAL B O 1
ATOM 1865 N N . GLY B 1 106 ? 12.469 8.156 7.664 1 95.12 106 GLY B N 1
ATOM 1866 C CA . GLY B 1 106 ? 12.742 6.785 7.277 1 95.12 106 GLY B CA 1
ATOM 1867 C C . GLY B 1 106 ? 11.508 5.898 7.305 1 95.12 106 GLY B C 1
ATOM 1868 O O . GLY B 1 106 ? 11.539 4.801 7.867 1 95.12 106 GLY B O 1
ATOM 1869 N N . ALA B 1 107 ? 10.43 6.398 6.66 1 96.81 107 ALA B N 1
ATOM 1870 C CA . ALA B 1 107 ? 9.141 5.707 6.707 1 96.81 107 ALA B CA 1
ATOM 1871 C C . ALA B 1 107 ? 9.219 4.363 5.988 1 96.81 107 ALA B C 1
ATOM 1873 O O . ALA B 1 107 ? 9.859 4.246 4.941 1 96.81 107 ALA B O 1
ATOM 1874 N N . ALA B 1 108 ? 8.508 3.414 6.496 1 96.31 108 ALA B N 1
ATOM 1875 C CA . ALA B 1 108 ? 8.406 2.096 5.871 1 96.31 108 ALA B CA 1
ATOM 1876 C C . ALA B 1 108 ? 7.527 2.143 4.629 1 96.31 108 ALA B C 1
ATOM 1878 O O . ALA B 1 108 ? 7.727 1.372 3.688 1 96.31 108 ALA B O 1
ATOM 1879 N N . MET B 1 109 ? 6.59 3.033 4.633 1 97.44 109 MET B N 1
ATOM 1880 C CA . MET B 1 109 ? 5.66 3.188 3.516 1 97.44 109 MET B CA 1
ATOM 1881 C C . MET B 1 109 ? 4.938 4.527 3.592 1 97.44 109 MET B C 1
ATOM 1883 O O . MET B 1 109 ? 4.984 5.207 4.617 1 97.44 109 MET B O 1
ATOM 1887 N N . ILE B 1 110 ? 4.352 4.938 2.469 1 97.56 110 ILE B N 1
ATOM 1888 C CA . ILE B 1 110 ? 3.463 6.09 2.369 1 97.56 110 ILE B CA 1
ATOM 1889 C C . ILE B 1 110 ? 2.037 5.621 2.088 1 97.56 110 ILE B C 1
ATOM 1891 O O . ILE B 1 110 ? 1.81 4.82 1.177 1 97.56 110 ILE B O 1
ATOM 1895 N N . VAL B 1 111 ? 1.08 6.09 2.877 1 97.56 111 VAL B N 1
ATOM 1896 C CA . VAL B 1 111 ? -0.324 5.723 2.729 1 97.56 111 VAL B CA 1
ATOM 1897 C C . VAL B 1 111 ? -1.129 6.934 2.26 1 97.56 111 VAL B C 1
ATOM 1899 O O . VAL B 1 111 ? -1.033 8.016 2.848 1 97.56 111 VAL B O 1
ATOM 1902 N N . VAL B 1 112 ? -1.915 6.766 1.17 1 94.38 112 VAL B N 1
ATOM 1903 C CA . VAL B 1 112 ? -2.789 7.812 0.65 1 94.38 112 VAL B CA 1
ATOM 1904 C C . VAL B 1 112 ? -4.148 7.215 0.284 1 94.38 112 VAL B C 1
ATOM 1906 O O . VAL B 1 112 ? -4.301 5.992 0.22 1 94.38 112 VAL B O 1
ATOM 1909 N N . GLY B 1 113 ? -5.133 8.055 0.166 1 91.38 113 GLY B N 1
ATOM 1910 C CA . GLY B 1 113 ? -6.434 7.633 -0.327 1 91.38 113 GLY B CA 1
ATOM 1911 C C . GLY B 1 113 ? -6.52 7.609 -1.842 1 91.38 113 GLY B C 1
ATOM 1912 O O . GLY B 1 113 ? -5.723 8.258 -2.523 1 91.38 113 GLY B O 1
ATOM 1913 N N . ALA B 1 114 ? -7.418 6.797 -2.447 1 79.81 114 ALA B N 1
ATOM 1914 C CA . ALA B 1 114 ? -7.613 6.707 -3.893 1 79.81 114 ALA B CA 1
ATOM 1915 C C . ALA B 1 114 ? -8.195 8.008 -4.449 1 79.81 114 ALA B C 1
ATOM 1917 O O . ALA B 1 114 ? -7.91 8.375 -5.59 1 79.81 114 ALA B O 1
ATOM 1918 N N . HIS B 1 115 ? -9.32 8.727 -3.93 1 63.66 115 HIS B N 1
ATOM 1919 C CA . HIS B 1 115 ? -10.07 9.789 -4.586 1 63.66 115 HIS B CA 1
ATOM 1920 C C . HIS B 1 115 ? -9.406 11.148 -4.371 1 63.66 115 HIS B C 1
ATOM 1922 O O . HIS B 1 115 ? -9.875 12.164 -4.879 1 63.66 115 HIS B O 1
ATOM 1928 N N . ARG B 1 116 ? -8.281 11.625 -3.848 1 50.41 116 ARG B N 1
ATOM 1929 C CA . ARG B 1 116 ? -8.227 13.078 -3.732 1 50.41 116 ARG B CA 1
ATOM 1930 C C . ARG B 1 116 ? -8.289 13.742 -5.105 1 50.41 116 ARG B C 1
ATOM 1932 O O . ARG B 1 116 ? -7.359 13.625 -5.902 1 50.41 116 ARG B O 1
ATOM 1939 N N . SER B 1 117 ? -9.562 13.969 -5.652 1 41.72 117 SER B N 1
ATOM 1940 C CA . SER B 1 117 ? -9.961 14.68 -6.863 1 41.72 117 SER B CA 1
ATOM 1941 C C . SER B 1 117 ? -9.719 16.188 -6.719 1 41.72 117 SER B C 1
ATOM 1943 O O . SER B 1 117 ? -10.477 16.875 -6.039 1 41.72 117 SER B O 1
ATOM 1945 N N . GLY B 1 118 ? -9.031 17.047 -6.172 1 36.06 118 GLY B N 1
ATOM 1946 C CA . GLY B 1 118 ? -9.586 18.344 -6.527 1 36.06 118 GLY B CA 1
ATOM 1947 C C . GLY B 1 118 ? -10.312 18.344 -7.855 1 36.06 118 GLY B C 1
ATOM 1948 O O . GLY B 1 118 ? -11.422 18.859 -7.965 1 36.06 118 GLY B O 1
ATOM 1949 N N . LEU B 1 119 ? -9.75 18.875 -9.047 1 33.97 119 LEU B N 1
ATOM 1950 C CA . LEU B 1 119 ? -10.516 19.344 -10.195 1 33.97 119 LEU B CA 1
ATOM 1951 C C . LEU B 1 119 ? -11.609 18.344 -10.562 1 33.97 119 LEU B C 1
ATOM 1953 O O . LEU B 1 119 ? -11.5 17.156 -10.25 1 33.97 119 LEU B O 1
ATOM 1957 N N . ARG B 1 120 ? -12.438 18.766 -11.734 1 31.64 120 ARG B N 1
ATOM 1958 C CA . ARG B 1 120 ? -13.656 18.406 -12.453 1 31.64 120 ARG B CA 1
ATOM 1959 C C . ARG B 1 120 ? -13.758 16.891 -12.617 1 31.64 120 ARG B C 1
ATOM 1961 O O . ARG B 1 120 ? -12.766 16.172 -12.461 1 31.64 120 ARG B O 1
ATOM 1968 N N . GLY B 1 121 ? -14.625 16.531 -13.695 1 34.69 121 GLY B N 1
ATOM 1969 C CA . GLY B 1 121 ? -15.445 15.453 -14.242 1 34.69 121 GLY B CA 1
ATOM 1970 C C . GLY B 1 121 ? -14.734 14.109 -14.266 1 34.69 121 GLY B C 1
ATOM 1971 O O . GLY B 1 121 ? -14.992 13.258 -13.414 1 34.69 121 GLY B O 1
ATOM 1972 N N . TRP B 1 122 ? -14.297 13.703 -15.414 1 33.31 122 TRP B N 1
ATOM 1973 C CA . TRP B 1 122 ? -14.406 12.578 -16.328 1 33.31 122 TRP B CA 1
ATOM 1974 C C . TRP B 1 122 ? -13.445 11.461 -15.945 1 33.31 122 TRP B C 1
ATOM 1976 O O . TRP B 1 122 ? -13.797 10.281 -16.016 1 33.31 122 TRP B O 1
ATOM 1986 N N . THR B 1 123 ? -12.031 11.43 -16.469 1 39.53 123 THR B N 1
ATOM 1987 C CA . THR B 1 123 ? -11.531 10.203 -17.062 1 39.53 123 THR B CA 1
ATOM 1988 C C . THR B 1 123 ? -11.062 9.227 -15.992 1 39.53 123 THR B C 1
ATOM 1990 O O . THR B 1 123 ? -10.406 9.625 -15.031 1 39.53 123 THR B O 1
ATOM 1993 N N . THR B 1 124 ? -11.805 8.219 -15.773 1 41.94 124 THR B N 1
ATOM 1994 C CA . THR B 1 124 ? -11.664 6.91 -15.148 1 41.94 124 THR B CA 1
ATOM 1995 C C . THR B 1 124 ? -10.219 6.668 -14.727 1 41.94 124 THR B C 1
ATOM 1997 O O . THR B 1 124 ? -9.953 5.902 -13.797 1 41.94 124 THR B O 1
ATOM 2000 N N . ASN B 1 125 ? -9.344 6.562 -15.805 1 46.44 125 ASN B N 1
ATOM 2001 C CA . ASN B 1 125 ? -8.18 5.699 -15.977 1 46.44 125 ASN B CA 1
ATOM 2002 C C . ASN B 1 125 ? -6.938 6.305 -15.328 1 46.44 125 ASN B C 1
ATOM 2004 O O . ASN B 1 125 ? -5.824 5.82 -15.547 1 46.44 125 ASN B O 1
ATOM 2008 N N . LEU B 1 126 ? -6.934 7.742 -14.742 1 52.12 126 LEU B N 1
ATOM 2009 C CA . LEU B 1 126 ? -5.543 8.18 -14.75 1 52.12 126 LEU B CA 1
ATOM 2010 C C . LEU B 1 126 ? -5.02 8.352 -13.328 1 52.12 126 LEU B C 1
ATOM 2012 O O . LEU B 1 126 ? -5.344 9.328 -12.656 1 52.12 126 LEU B O 1
ATOM 2016 N N . VAL B 1 127 ? -4.75 7.367 -12.555 1 59.19 127 VAL B N 1
ATOM 2017 C CA . VAL B 1 127 ? -4.035 7.414 -11.281 1 59.19 127 VAL B CA 1
ATOM 2018 C C . VAL B 1 127 ? -2.846 8.367 -11.391 1 59.19 127 VAL B C 1
ATOM 2020 O O . VAL B 1 127 ? -2.439 8.977 -10.406 1 59.19 127 VAL B O 1
ATOM 2023 N N . SER B 1 128 ? -2.463 8.75 -12.617 1 62.09 128 SER B N 1
ATOM 2024 C CA . SER B 1 128 ? -1.235 9.523 -12.766 1 62.09 128 SER B CA 1
ATOM 2025 C C . SER B 1 128 ? -1.444 10.977 -12.352 1 62.09 128 SER B C 1
ATOM 2027 O O . SER B 1 128 ? -0.526 11.625 -11.844 1 62.09 128 SER B O 1
ATOM 2029 N N . GLY B 1 129 ? -2.607 11.484 -12.469 1 70.62 129 GLY B N 1
ATOM 2030 C CA . GLY B 1 129 ? -2.844 12.867 -12.086 1 70.62 129 GLY B CA 1
ATOM 2031 C C . GLY B 1 129 ? -3.156 13.031 -10.609 1 70.62 129 GLY B C 1
ATOM 2032 O O . GLY B 1 129 ? -3.24 14.156 -10.109 1 70.62 129 GLY B O 1
ATOM 2033 N N . THR B 1 130 ? -3.137 11.945 -10.016 1 80.94 130 THR B N 1
ATOM 2034 C CA . THR B 1 130 ? -3.443 11.984 -8.594 1 80.94 130 THR B CA 1
ATOM 2035 C C . THR B 1 130 ? -2.162 11.977 -7.762 1 80.94 130 THR B C 1
ATOM 2037 O O . THR B 1 130 ? -1.077 11.727 -8.289 1 80.94 130 THR B O 1
ATOM 2040 N N . VAL B 1 131 ? -2.305 12.398 -6.453 1 87.12 131 VAL B N 1
ATOM 2041 C CA . VAL B 1 131 ? -1.19 12.305 -5.516 1 87.12 131 VAL B CA 1
ATOM 2042 C C . VAL B 1 131 ? -0.667 10.867 -5.48 1 87.12 131 VAL B C 1
ATOM 2044 O O . VAL B 1 131 ? 0.545 10.641 -5.504 1 87.12 131 VAL B O 1
ATOM 2047 N N . ALA B 1 132 ? -1.537 9.938 -5.5 1 89.25 132 ALA B N 1
ATOM 2048 C CA . ALA B 1 132 ? -1.148 8.531 -5.477 1 89.25 132 ALA B CA 1
ATOM 2049 C C . ALA B 1 132 ? -0.31 8.172 -6.703 1 89.25 132 ALA B C 1
ATOM 2051 O O . ALA B 1 132 ? 0.742 7.543 -6.578 1 89.25 132 ALA B O 1
ATOM 2052 N N . GLY B 1 133 ? -0.829 8.555 -7.816 1 85.38 133 GLY B N 1
ATOM 2053 C CA . GLY B 1 133 ? -0.1 8.266 -9.039 1 85.38 133 GLY B CA 1
ATOM 2054 C C . GLY B 1 133 ? 1.293 8.867 -9.062 1 85.38 133 GLY B C 1
ATOM 2055 O O . GLY B 1 133 ? 2.256 8.195 -9.453 1 85.38 133 GLY B O 1
ATOM 2056 N N . ARG B 1 134 ? 1.387 10.07 -8.664 1 87.25 134 ARG B N 1
ATOM 2057 C CA . ARG B 1 134 ? 2.682 10.742 -8.625 1 87.25 134 ARG B CA 1
ATOM 2058 C C . ARG B 1 134 ? 3.623 10.07 -7.637 1 87.25 134 ARG B C 1
ATOM 2060 O O . ARG B 1 134 ? 4.816 9.922 -7.906 1 87.25 134 ARG B O 1
ATOM 2067 N N . LEU B 1 135 ? 3.139 9.711 -6.531 1 91.88 135 LEU B N 1
ATOM 2068 C CA . LEU B 1 135 ? 3.959 9.023 -5.539 1 91.88 135 LEU B CA 1
ATOM 2069 C C . LEU B 1 135 ? 4.453 7.684 -6.074 1 91.88 135 LEU B C 1
ATOM 2071 O O . LEU B 1 135 ? 5.621 7.332 -5.895 1 91.88 135 LEU B O 1
ATOM 2075 N N . ILE B 1 136 ? 3.582 6.984 -6.699 1 89.75 136 ILE B N 1
ATOM 2076 C CA . ILE B 1 136 ? 3.932 5.672 -7.234 1 89.75 136 ILE B CA 1
ATOM 2077 C C . ILE B 1 136 ? 5.051 5.816 -8.266 1 89.75 136 ILE B C 1
ATOM 2079 O O . ILE B 1 136 ? 5.941 4.969 -8.344 1 89.75 136 ILE B O 1
ATOM 2083 N N . HIS B 1 137 ? 5.023 6.812 -8.922 1 84.44 137 HIS B N 1
ATOM 2084 C CA . HIS B 1 137 ? 5.992 7.031 -9.984 1 84.44 137 HIS B CA 1
ATOM 2085 C C . HIS B 1 137 ? 7.32 7.539 -9.43 1 84.44 137 HIS B C 1
ATOM 2087 O O . HIS B 1 137 ? 8.383 7.211 -9.953 1 84.44 137 HIS B O 1
ATOM 2093 N N . ASN B 1 138 ? 7.293 8.242 -8.359 1 86.44 138 ASN B N 1
ATOM 2094 C CA . ASN B 1 138 ? 8.477 9.023 -7.992 1 86.44 138 ASN B CA 1
ATOM 2095 C C . ASN B 1 138 ? 9.125 8.484 -6.723 1 86.44 138 ASN B C 1
ATOM 2097 O O . ASN B 1 138 ? 10.281 8.797 -6.43 1 86.44 138 ASN B O 1
ATOM 2101 N N . GLN B 1 139 ? 8.406 7.734 -5.969 1 87.62 139 GLN B N 1
ATOM 2102 C CA . GLN B 1 139 ? 8.914 7.387 -4.645 1 87.62 139 GLN B CA 1
ATOM 2103 C C . GLN B 1 139 ? 9.664 6.055 -4.676 1 87.62 139 GLN B C 1
ATOM 2105 O O . GLN B 1 139 ? 9.305 5.152 -5.434 1 87.62 139 GLN B O 1
ATOM 2110 N N . SER B 1 140 ? 10.633 5.98 -3.785 1 90.94 140 SER B N 1
ATOM 2111 C CA . SER B 1 140 ? 11.43 4.766 -3.637 1 90.94 140 SER B CA 1
ATOM 2112 C C . SER B 1 140 ? 10.898 3.889 -2.508 1 90.94 140 SER B C 1
ATOM 2114 O O . SER B 1 140 ? 11.516 2.887 -2.146 1 90.94 140 SER B O 1
ATOM 2116 N N . ARG B 1 141 ? 9.789 4.273 -1.972 1 94.69 141 ARG B N 1
ATOM 2117 C CA . ARG B 1 141 ? 9.141 3.525 -0.896 1 94.69 141 ARG B CA 1
ATOM 2118 C C . ARG B 1 141 ? 7.805 2.955 -1.352 1 94.69 141 ARG B C 1
ATOM 2120 O O . ARG B 1 141 ? 7.176 3.486 -2.271 1 94.69 141 ARG B O 1
ATOM 2127 N N . PRO B 1 142 ? 7.422 1.889 -0.69 1 97.12 142 PRO B N 1
ATOM 2128 C CA . PRO B 1 142 ? 6.074 1.385 -0.972 1 97.12 142 PRO B CA 1
ATOM 2129 C C . PRO B 1 142 ? 4.992 2.443 -0.766 1 97.12 142 PRO B C 1
ATOM 2131 O O . PRO B 1 142 ? 5.066 3.227 0.184 1 97.12 142 PRO B O 1
ATOM 2134 N N . VAL B 1 143 ? 4.078 2.48 -1.743 1 96.62 143 VAL B N 1
ATOM 2135 C CA . VAL B 1 143 ? 2.922 3.365 -1.64 1 96.62 143 VAL B CA 1
ATOM 2136 C C . VAL B 1 143 ? 1.652 2.535 -1.469 1 96.62 143 VAL B C 1
ATOM 2138 O O . VAL B 1 143 ? 1.398 1.61 -2.244 1 96.62 143 VAL B O 1
ATOM 2141 N N . VAL B 1 144 ? 0.931 2.844 -0.408 1 97.56 144 VAL B N 1
ATOM 2142 C CA . VAL B 1 144 ? -0.344 2.186 -0.142 1 97.56 144 VAL B CA 1
ATOM 2143 C C . VAL B 1 144 ? -1.494 3.113 -0.527 1 97.56 144 VAL B C 1
ATOM 2145 O O . VAL B 1 144 ? -1.536 4.27 -0.1 1 97.56 144 VAL B O 1
ATOM 2148 N N . VAL B 1 145 ? -2.369 2.6 -1.337 1 94.44 145 VAL B N 1
ATOM 2149 C CA . VAL B 1 145 ? -3.574 3.344 -1.692 1 94.44 145 VAL B CA 1
ATOM 2150 C C . VAL B 1 145 ? -4.789 2.705 -1.027 1 94.44 145 VAL B C 1
ATOM 2152 O O . VAL B 1 145 ? -5.125 1.551 -1.307 1 94.44 145 VAL B O 1
ATOM 2155 N N . LEU B 1 146 ? -5.41 3.43 -0.107 1 95.38 146 LEU B N 1
ATOM 2156 C CA . LEU B 1 146 ? -6.629 2.973 0.55 1 95.38 146 LEU B CA 1
ATOM 2157 C C . LEU B 1 146 ? -7.848 3.219 -0.333 1 95.38 146 LEU B C 1
ATOM 2159 O O . LEU B 1 146 ? -7.953 4.266 -0.975 1 95.38 146 LEU B O 1
ATOM 2163 N N . PRO B 1 147 ? -8.688 2.254 -0.371 1 90.75 147 PRO B N 1
ATOM 2164 C CA . PRO B 1 147 ? -9.891 2.424 -1.194 1 90.75 147 PRO B CA 1
ATOM 2165 C C . PRO B 1 147 ? -10.828 3.504 -0.658 1 90.75 147 PRO B C 1
ATOM 2167 O O . PRO B 1 147 ? -10.742 3.865 0.519 1 90.75 147 PRO B O 1
ATOM 2170 N N . GLU B 1 148 ? -11.617 4.023 -1.7 1 77.31 148 GLU B N 1
ATOM 2171 C CA . GLU B 1 148 ? -12.594 5.027 -1.301 1 77.31 148 GLU B CA 1
ATOM 2172 C C . GLU B 1 148 ? -13.695 4.414 -0.439 1 77.31 148 GLU B C 1
ATOM 2174 O O . GLU B 1 148 ? -14.086 3.262 -0.648 1 77.31 148 GLU B O 1
ATOM 2179 N N . THR B 1 149 ? -13.859 4.91 0.846 1 67.75 149 THR B N 1
ATOM 2180 C CA . THR B 1 149 ? -14.961 4.422 1.671 1 67.75 149 THR B CA 1
ATOM 2181 C C . THR B 1 149 ? -16.312 4.727 1.015 1 67.75 149 THR B C 1
ATOM 2183 O O . THR B 1 149 ? -16.469 5.773 0.386 1 67.75 149 THR B O 1
ATOM 2186 N N . THR B 1 150 ? -16.906 3.766 0.252 1 52.12 150 THR B N 1
ATOM 2187 C CA . THR B 1 150 ? -18.266 4.008 -0.215 1 52.12 150 THR B CA 1
ATOM 2188 C C . THR B 1 150 ? -19.125 4.609 0.899 1 52.12 150 THR B C 1
ATOM 2190 O O . THR B 1 150 ? -19.281 3.998 1.957 1 52.12 150 THR B O 1
ATOM 2193 N N . SER B 1 151 ? -19.078 5.91 1.151 1 45.28 151 SER B N 1
ATOM 2194 C CA . SER B 1 151 ? -20.172 6.445 1.956 1 45.28 151 SER B CA 1
ATOM 2195 C C . SER B 1 151 ? -21.516 5.812 1.567 1 45.28 151 SER B C 1
ATOM 2197 O O . SER B 1 151 ? -21.781 5.586 0.385 1 45.28 151 SER B O 1
ATOM 2199 N N . ALA B 1 152 ? -22.156 5.07 2.49 1 36.34 152 ALA B N 1
ATOM 2200 C CA . ALA B 1 152 ? -23.562 4.695 2.266 1 36.34 152 ALA B CA 1
ATOM 2201 C C . ALA B 1 152 ? -24.328 5.828 1.589 1 36.34 152 ALA B C 1
ATOM 2203 O O . ALA B 1 152 ? -24.125 7 1.916 1 36.34 152 ALA B O 1
ATOM 2204 N N . PRO B 1 153 ? -25.016 5.367 0.397 1 35.91 153 PRO B N 1
ATOM 2205 C CA . PRO B 1 153 ? -26.047 6.367 0.128 1 35.91 153 PRO B CA 1
ATOM 2206 C C . PRO B 1 153 ? -26.797 6.801 1.389 1 35.91 153 PRO B C 1
ATOM 2208 O O . PRO B 1 153 ? -26.875 6.039 2.354 1 35.91 153 PRO B O 1
#

InterPro domains:
  IPR006016 UspA [PF00582] (4-147)
  IPR014729 Rossmann-like alpha/beta/alpha sandwich fold [G3DSA:3.40.50.620] (1-151)

Radius of gyration: 20.54 Å; Cα contacts (8 Å, |Δi|>4): 585; chains: 2; bounding box: 50×64×51 Å

Nearest PDB structures (foldseek):
  4r2l-assembly1_A-2  TM=6.569E-01  e=4.210E-07  Salmonella enterica subsp. enterica serovar Typhimurium str. LT2
  3hgm-assembly2_D  TM=6.375E-01  e=3.281E-07  Halomonas elongata
  4r2m-assembly1_A-2  TM=6.246E-01  e=2.570E-06  Salmonella enterica subsp. enterica serovar Typhimurium str. LT2
  5cb0-assembly1_A  TM=6.435E-01  e=7.499E-04  Escherichia coli K-12
  3olq-assembly1_A-2  TM=6.677E-01  e=9.090E-03  Proteus mirabilis HI4320

Foldseek 3Di:
DQQAEEEEEDALVCLLQQLVVLVVCVVVVHQRYEYEYEYEDAQQPCDPPRDRDNPDDPVPPPPVVRVVSSVVSNCVNCPPSNHHYDYDYHYHDRLVRSQVVCVVSVHQEYEYEQPPDPDDDDDPPPSCPPSQNVNVVPHPHHYHYDYDPPPDD/DQQAEEEEEDALVPLLQQLVVLVVCVVVVHQRYEYEYEYEDAQQPCDPPRDRDNPDPPVPPPPVVRVVSSVVSNCVNCPPSNHHYDYDYHYHDRLVGSQVVCVVSVHQEYEYEQPPDPDDDDDPPPSCPPSQNVNVVPHPHHYHYDYDPPPDD

Secondary structure (DSSP, 8-state):
---EEEEEE--TT-THHHHHHHHHHHHTT--SEEEEEEEEESSEEE-TTS-EEE--STT-S-HHHHHHHHHHHHHHHTTT-SS-EEEEEEES-HHHHHHHHHHHHTEEEEEEES----S-S--TT-GGGSHHHHHH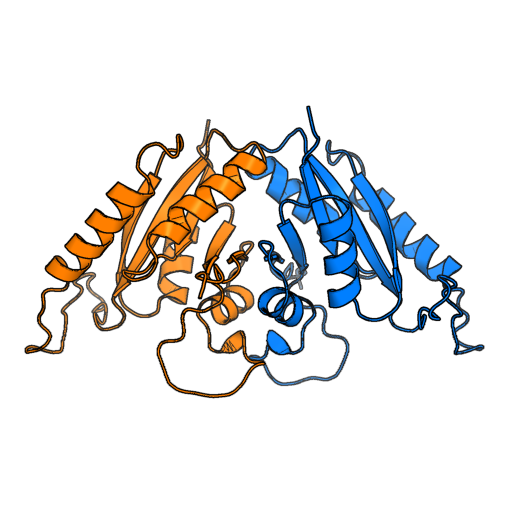HH-SS-EEEEPP-----/---EEEEEE--SS-THHHHHHHHHHHHTT--SEEEEEEEEESSEEE-TTS-EEE--STT-S-HHHHHHHHHHHHHHHTTT--S-EEEEEEES-HHHHHHHHHHHHTEEEEEEES----S-S--TT-GGGSHHHHHHHH-SS-EEEEPP-----